Protein AF-0000000084937140 (afdb_homodimer)

Foldseek 3Di:
DPPPPQFFWDKDFDDPVCLVLVQVQQCQFPPPNGDDSVVVVVLCVQPSVQWMFGDDPRHTFKIWGKDADPPQEIETPDITGHPVCPPVCVRVVSVVVNVVVSQSGQKYKYKDQPVPVVVVVSCVVVAKDFDDKDCQPVHHRRIITMIMHGD/DPPPPQDFWDKDFDDPVCLVLVQVQQCQFQPPNGDDSVVVVVLCVQPSVQWMFGDDPRHTFKIWGKDADPPQEIETPDITGHPVCPPVCRRVVSVVVNVVVSQSGQKYKYKDQPVPVVVVVSCVVVAKDFDDKDCQPVHHRRIITMIMHGD

Solvent-accessible surface area (backbone atoms only — not comparable to full-atom values): 16737 Å² total; per-residue (Å²): 128,82,70,80,74,78,70,68,64,44,77,45,66,56,53,81,88,42,48,67,59,52,48,52,50,42,38,74,73,41,49,89,76,36,84,52,70,56,52,56,50,49,43,45,72,32,26,29,93,40,26,38,29,33,29,41,95,89,37,78,43,28,39,34,36,38,44,63,30,53,93,49,25,28,32,48,78,45,72,48,60,37,78,92,54,58,94,70,54,55,66,58,52,50,50,51,55,49,53,70,63,40,61,83,26,70,27,37,31,37,70,43,48,75,83,42,52,69,60,51,50,52,44,41,75,73,57,34,39,80,74,47,72,36,60,47,59,70,36,91,79,35,40,28,33,31,31,40,30,66,115,126,82,69,78,73,78,69,68,66,45,76,43,66,54,54,80,90,41,48,67,60,52,49,51,50,41,39,74,72,42,48,89,75,38,84,53,71,55,51,54,51,49,42,44,72,32,28,27,93,40,26,38,30,34,30,40,98,90,37,79,43,28,39,32,35,38,46,64,30,52,92,50,25,29,32,49,78,46,74,49,61,38,80,91,54,58,95,68,54,55,67,58,52,51,48,52,55,47,53,68,63,40,60,83,26,68,28,36,31,37,71,42,49,74,84,43,53,69,61,50,50,52,44,41,75,72,56,34,38,81,75,46,73,36,61,48,58,71,35,90,79,36,38,28,32,32,31,38,30,64,115

Organism: Ferrimonas balearica (strain DSM 9799 / CCM 4581 / KCTC 23876 / PAT) (NCBI:txid550540)

InterPro domains:
  IPR000182 GNAT domain [PF00583] (21-128)
  IPR000182 GNAT domain [PS51186] (9-151)
  IPR016181 Acyl-CoA N-acyltransferase [SSF55729] (6-137)
  IPR050832 Bacterial Acetyltransferase [PTHR43877] (11-134)

pLDDT: mean 95.21, std 10.56, range [39.28, 98.94]

Structure (mmCIF, N/CA/C/O backbone):
data_AF-0000000084937140-model_v1
#
loop_
_entity.id
_entity.type
_entity.pdbx_description
1 polymer 'GCN5-related N-acetyltransferase'
#
loop_
_atom_site.group_PDB
_atom_site.id
_atom_site.type_symbol
_atom_site.label_atom_id
_atom_site.label_alt_id
_atom_site.label_comp_id
_atom_site.label_asym_id
_atom_site.label_entity_id
_atom_site.label_seq_id
_atom_site.pdbx_PDB_ins_code
_atom_site.Cartn_x
_atom_site.Cartn_y
_atom_site.Cartn_z
_atom_site.occupancy
_atom_site.B_iso_or_equiv
_atom_site.auth_seq_id
_atom_site.auth_comp_id
_atom_site.auth_asym_id
_atom_site.auth_atom_id
_atom_site.pdbx_PDB_model_num
ATOM 1 N N . MET A 1 1 ? 24.547 -34.781 -25.719 1 39.28 1 MET A N 1
ATOM 2 C CA . MET A 1 1 ? 23.516 -33.781 -25.953 1 39.28 1 MET A CA 1
ATOM 3 C C . MET A 1 1 ? 23.062 -33.156 -24.641 1 39.28 1 MET A C 1
ATOM 5 O O . MET A 1 1 ? 22.516 -33.844 -23.766 1 39.28 1 MET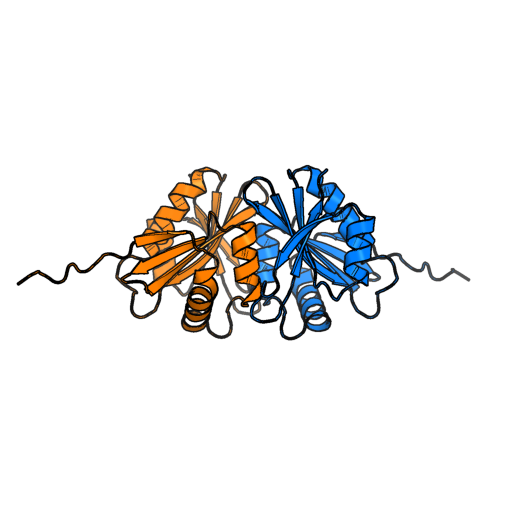 A O 1
ATOM 9 N N . LYS A 1 2 ? 23.719 -32.219 -24.031 1 46 2 LYS A N 1
ATOM 10 C CA . LYS A 1 2 ? 23.266 -31.719 -22.734 1 46 2 LYS A CA 1
ATOM 11 C C . LYS A 1 2 ? 21.781 -31.359 -22.766 1 46 2 LYS A C 1
ATOM 13 O O . LYS A 1 2 ? 21.328 -30.672 -23.672 1 46 2 LYS A O 1
ATOM 18 N N . GLN A 1 3 ? 20.875 -32.156 -22.328 1 45.19 3 GLN A N 1
ATOM 19 C CA . GLN A 1 3 ? 19.469 -31.797 -22.266 1 45.19 3 GLN A CA 1
ATOM 20 C C . GLN A 1 3 ? 19.297 -30.359 -21.797 1 45.19 3 GLN A C 1
ATOM 22 O O . GLN A 1 3 ? 19.969 -29.906 -20.859 1 45.19 3 GLN A O 1
ATOM 27 N N . PRO A 1 4 ? 18.875 -29.391 -22.625 1 48.44 4 PRO A N 1
ATOM 28 C CA . PRO A 1 4 ? 18.688 -28.016 -22.141 1 48.44 4 PRO A CA 1
ATOM 29 C C . PRO A 1 4 ? 18.094 -27.969 -20.734 1 48.44 4 PRO A C 1
ATOM 31 O O . PRO A 1 4 ? 17.125 -28.672 -20.438 1 48.44 4 PRO A O 1
ATOM 34 N N . THR A 1 5 ? 18.703 -27.938 -19.641 1 48 5 THR A N 1
ATOM 35 C CA . THR A 1 5 ? 18.219 -27.828 -18.266 1 48 5 THR A CA 1
ATOM 36 C C . THR A 1 5 ? 17.031 -26.859 -18.188 1 48 5 THR A C 1
ATOM 38 O O . THR A 1 5 ? 17.188 -25.672 -18.5 1 48 5 THR A O 1
ATOM 41 N N . THR A 1 6 ? 15.859 -27.188 -18.672 1 52.25 6 THR A N 1
ATOM 42 C CA . THR A 1 6 ? 14.688 -26.328 -18.531 1 52.25 6 THR A CA 1
ATOM 43 C C . THR A 1 6 ? 14.672 -25.672 -17.156 1 52.25 6 THR A C 1
ATOM 45 O O . THR A 1 6 ? 14.461 -26.344 -16.141 1 52.25 6 THR A O 1
ATOM 48 N N . GLU A 1 7 ? 15.469 -24.75 -16.969 1 65.25 7 GLU A N 1
ATOM 49 C CA . GLU A 1 7 ? 15.688 -24.125 -15.672 1 65.25 7 GLU A CA 1
ATOM 50 C C . GLU A 1 7 ? 14.367 -23.641 -15.078 1 65.25 7 GLU A C 1
ATOM 52 O O . GLU A 1 7 ? 13.555 -23.031 -15.773 1 65.25 7 GLU A O 1
ATOM 57 N N . HIS A 1 8 ? 13.844 -24.312 -14.062 1 78.94 8 HIS A N 1
ATOM 58 C CA . HIS A 1 8 ? 12.648 -23.969 -13.297 1 78.94 8 HIS A CA 1
ATOM 59 C C . HIS A 1 8 ? 12.75 -22.562 -12.719 1 78.94 8 HIS A C 1
ATOM 61 O O . HIS A 1 8 ? 13.852 -22.062 -12.477 1 78.94 8 HIS A O 1
ATOM 67 N N . ALA A 1 9 ? 11.688 -21.906 -12.867 1 86 9 ALA A N 1
ATOM 68 C CA . ALA A 1 9 ? 11.648 -20.578 -12.258 1 86 9 ALA A CA 1
ATOM 69 C C . ALA A 1 9 ? 11.945 -20.656 -10.758 1 86 9 ALA A C 1
ATOM 71 O O . ALA A 1 9 ? 11.477 -21.562 -10.07 1 86 9 ALA A O 1
ATOM 72 N N . GLY A 1 10 ? 12.898 -19.906 -10.258 1 96.31 10 GLY A N 1
ATOM 73 C CA . GLY A 1 10 ? 13.188 -19.766 -8.836 1 96.31 10 GLY A CA 1
ATOM 74 C C . GLY A 1 10 ? 12.469 -18.594 -8.195 1 96.31 10 GLY A C 1
ATOM 75 O O . GLY A 1 10 ? 12.047 -17.656 -8.883 1 96.31 10 GLY A O 1
ATOM 76 N N . LEU A 1 11 ? 12.219 -18.734 -6.938 1 98.31 11 LEU A N 1
ATOM 77 C CA . LEU A 1 11 ? 11.609 -17.641 -6.168 1 98.31 11 LEU A CA 1
ATOM 78 C C . LEU A 1 11 ? 12.672 -16.891 -5.363 1 98.31 11 LEU A C 1
ATOM 80 O O . LEU A 1 11 ? 13.578 -17.516 -4.801 1 98.31 11 LEU A O 1
ATOM 84 N N . ARG A 1 12 ? 12.523 -15.602 -5.352 1 98.31 12 ARG A N 1
ATOM 85 C CA . ARG A 1 12 ? 13.383 -14.781 -4.5 1 98.31 12 ARG A CA 1
ATOM 86 C C . ARG A 1 12 ? 12.703 -13.469 -4.137 1 98.31 12 ARG A C 1
ATOM 88 O O . ARG A 1 12 ? 11.742 -13.055 -4.801 1 98.31 12 ARG A O 1
ATOM 95 N N . ARG A 1 13 ? 13.211 -12.844 -3.131 1 98.56 13 ARG A N 1
ATOM 96 C CA . ARG A 1 13 ? 12.719 -11.516 -2.77 1 98.56 13 ARG A CA 1
ATOM 97 C C . ARG A 1 13 ? 13.172 -10.469 -3.777 1 98.56 13 ARG A C 1
ATOM 99 O O . ARG A 1 13 ? 14.281 -10.562 -4.316 1 98.56 13 ARG A O 1
ATOM 106 N N . ALA A 1 14 ? 12.383 -9.492 -3.971 1 98.75 14 ALA A N 1
ATOM 107 C CA . ALA A 1 14 ? 12.711 -8.383 -4.867 1 98.75 14 ALA A CA 1
ATOM 108 C C . ALA A 1 14 ? 13.773 -7.473 -4.25 1 98.75 14 ALA A C 1
ATOM 110 O O . ALA A 1 14 ? 13.867 -7.363 -3.025 1 98.75 14 ALA A O 1
ATOM 111 N N . THR A 1 15 ? 14.531 -6.914 -5.078 1 98 15 THR A N 1
ATOM 112 C CA . THR A 1 15 ? 15.453 -5.84 -4.719 1 98 15 THR A CA 1
ATOM 113 C C . THR A 1 15 ? 15.156 -4.578 -5.523 1 98 15 THR A C 1
ATOM 115 O O . THR A 1 15 ? 14.328 -4.598 -6.438 1 98 15 THR A O 1
ATOM 118 N N . LYS A 1 16 ? 15.82 -3.572 -5.188 1 97.5 16 LYS A N 1
ATOM 119 C CA . LYS A 1 16 ? 15.625 -2.297 -5.875 1 97.5 16 LYS A CA 1
ATOM 120 C C . LYS A 1 16 ? 15.906 -2.428 -7.367 1 97.5 16 LYS A C 1
ATOM 122 O O . LYS A 1 16 ? 15.25 -1.777 -8.188 1 97.5 16 LYS A O 1
ATOM 127 N N . SER A 1 17 ? 16.844 -3.217 -7.754 1 97.31 17 SER A N 1
ATOM 128 C CA . SER A 1 17 ? 17.234 -3.367 -9.156 1 97.31 17 SER A CA 1
ATOM 129 C C . SER A 1 17 ? 16.125 -4.039 -9.961 1 97.31 17 SER A C 1
ATOM 131 O O . SER A 1 17 ? 16.141 -4.02 -11.195 1 97.31 17 SER A O 1
ATOM 133 N N . ASP A 1 18 ? 15.094 -4.613 -9.312 1 98.25 18 ASP A N 1
ATOM 134 C CA . ASP A 1 18 ? 14.031 -5.34 -10 1 98.25 18 ASP A CA 1
ATOM 135 C C . ASP A 1 18 ? 12.859 -4.414 -10.336 1 98.25 18 ASP A C 1
ATOM 137 O O . ASP A 1 18 ? 11.953 -4.793 -11.078 1 98.25 18 ASP A O 1
ATOM 141 N N . LEU A 1 19 ? 12.914 -3.178 -9.836 1 98.12 19 LEU A N 1
ATOM 142 C CA . LEU A 1 19 ? 11.75 -2.309 -9.891 1 98.12 19 LEU A CA 1
ATOM 143 C C . LEU A 1 19 ? 11.328 -2.057 -11.336 1 98.12 19 LEU A C 1
ATOM 145 O O . LEU A 1 19 ? 10.141 -2.125 -11.664 1 98.12 19 LEU A O 1
ATOM 149 N N . PRO A 1 20 ? 12.25 -1.83 -12.312 1 97.44 20 PRO A N 1
ATOM 150 C CA . PRO A 1 20 ? 11.805 -1.639 -13.695 1 97.44 20 PRO A CA 1
ATOM 151 C C . PRO A 1 20 ? 11.102 -2.867 -14.273 1 97.44 20 PRO A C 1
ATOM 153 O O . PRO A 1 20 ? 10.078 -2.74 -14.945 1 97.44 20 PRO A O 1
ATOM 156 N N . ALA A 1 21 ? 11.609 -4.055 -13.992 1 98.12 21 ALA A N 1
ATOM 157 C CA . ALA A 1 21 ? 11.008 -5.285 -14.492 1 98.12 21 ALA A CA 1
ATOM 158 C C . ALA A 1 21 ? 9.648 -5.535 -13.852 1 98.12 21 ALA A C 1
ATOM 160 O O . ALA A 1 21 ? 8.719 -6.012 -14.508 1 98.12 21 ALA A O 1
ATOM 161 N N . LEU A 1 22 ? 9.555 -5.223 -12.547 1 98.12 22 LEU A N 1
ATOM 162 C CA . LEU A 1 22 ? 8.289 -5.355 -11.828 1 98.12 22 LEU A CA 1
ATOM 163 C C . LEU A 1 22 ? 7.223 -4.445 -12.43 1 98.12 22 LEU A C 1
ATOM 165 O O . LEU A 1 22 ? 6.094 -4.879 -12.672 1 98.12 22 LEU A O 1
ATOM 169 N N . LEU A 1 23 ? 7.645 -3.238 -12.68 1 97.44 23 LEU A N 1
ATOM 170 C CA . LEU A 1 23 ? 6.707 -2.271 -13.242 1 97.44 23 LEU A CA 1
ATOM 171 C C . LEU A 1 23 ? 6.277 -2.691 -14.641 1 97.44 23 LEU A C 1
ATOM 173 O O . LEU A 1 23 ? 5.098 -2.588 -14.992 1 97.44 23 LEU A O 1
ATOM 177 N N . ALA A 1 24 ? 7.211 -3.17 -15.445 1 97.81 24 ALA A N 1
ATOM 178 C CA . ALA A 1 24 ? 6.895 -3.633 -16.797 1 97.81 24 ALA A CA 1
ATOM 179 C C . ALA A 1 24 ? 5.91 -4.801 -16.75 1 97.81 24 ALA A C 1
ATOM 181 O O . ALA A 1 24 ? 4.957 -4.844 -17.531 1 97.81 24 ALA A O 1
ATOM 182 N N . LEU A 1 25 ? 6.117 -5.715 -15.875 1 98.5 25 LEU A N 1
ATOM 183 C CA . LEU A 1 25 ? 5.227 -6.859 -15.719 1 98.5 25 LEU A CA 1
ATOM 184 C C . LEU A 1 25 ? 3.84 -6.41 -15.273 1 98.5 25 LEU A C 1
ATOM 186 O O . LEU A 1 25 ? 2.83 -6.871 -15.812 1 98.5 25 LEU A O 1
ATOM 190 N N . GLU A 1 26 ? 3.822 -5.516 -14.258 1 98.31 26 GLU A N 1
ATOM 191 C CA . GLU A 1 26 ? 2.57 -4.938 -13.781 1 98.31 26 GLU A CA 1
ATOM 192 C C . GLU A 1 26 ? 1.778 -4.316 -14.93 1 98.31 26 GLU A C 1
ATOM 194 O O . GLU A 1 26 ? 0.588 -4.598 -15.094 1 98.31 26 GLU A O 1
ATOM 199 N N . GLN A 1 27 ? 2.416 -3.564 -15.727 1 97.56 27 GLN A N 1
ATOM 200 C CA . GLN A 1 27 ? 1.77 -2.885 -16.844 1 97.56 27 GLN A CA 1
ATOM 201 C C . GLN A 1 27 ? 1.299 -3.885 -17.906 1 97.56 27 GLN A C 1
ATOM 203 O O . GLN A 1 27 ? 0.213 -3.732 -18.469 1 97.56 27 GLN A O 1
ATOM 208 N N . ALA A 1 28 ? 2.105 -4.859 -18.172 1 98 28 ALA A N 1
ATOM 209 C CA . ALA A 1 28 ? 1.749 -5.879 -19.156 1 98 28 ALA A CA 1
ATOM 210 C C . ALA A 1 28 ? 0.522 -6.668 -18.719 1 98 28 ALA A C 1
ATOM 212 O O . ALA A 1 28 ? -0.314 -7.047 -19.531 1 98 28 ALA A O 1
ATOM 213 N N . CYS A 1 29 ? 0.405 -6.898 -17.391 1 97.5 29 CYS A N 1
ATOM 214 C CA . CYS A 1 29 ? -0.649 -7.754 -16.859 1 97.5 29 CYS A CA 1
ATOM 215 C C . CYS A 1 29 ? -1.943 -6.973 -16.672 1 97.5 29 CYS A C 1
ATOM 217 O O . CYS A 1 29 ? -3.033 -7.5 -16.891 1 97.5 29 CYS A O 1
ATOM 219 N N . PHE A 1 30 ? -1.793 -5.637 -16.266 1 96.25 30 PHE A N 1
ATOM 220 C CA . PHE A 1 30 ? -2.988 -4.992 -15.742 1 96.25 30 PHE A CA 1
ATOM 221 C C . PHE A 1 30 ? -3.289 -3.705 -16.5 1 96.25 30 PHE A C 1
ATOM 223 O O . PHE A 1 30 ? -4.355 -3.113 -16.328 1 96.25 30 PHE A O 1
ATOM 230 N N . GLY A 1 31 ? -2.324 -3.234 -17.266 1 94 31 GLY A N 1
ATOM 231 C CA . GLY A 1 31 ? -2.553 -2.047 -18.062 1 94 31 GLY A CA 1
ATOM 232 C C . GLY A 1 31 ? -2.846 -0.811 -17.234 1 94 31 GLY A C 1
ATOM 233 O O . GLY A 1 31 ? -2.051 -0.434 -16.375 1 94 31 GLY A O 1
ATOM 234 N N . HIS A 1 32 ? -4.105 -0.26 -17.375 1 87.31 32 HIS A N 1
ATOM 235 C CA . HIS A 1 32 ? -4.477 0.969 -16.672 1 87.31 32 HIS A CA 1
ATOM 236 C C . HIS A 1 32 ? -4.82 0.694 -15.219 1 87.31 32 HIS A C 1
ATOM 238 O O . HIS A 1 32 ? -4.828 1.612 -14.391 1 87.31 32 HIS A O 1
ATOM 244 N N . HIS A 1 33 ? -5.105 -0.492 -14.875 1 91.75 33 HIS A N 1
ATOM 245 C CA . HIS A 1 33 ? -5.418 -0.898 -13.508 1 91.75 33 HIS A CA 1
ATOM 246 C C . HIS A 1 33 ? -4.168 -1.366 -12.773 1 91.75 33 HIS A C 1
ATOM 248 O O . HIS A 1 33 ? -4.184 -2.412 -12.117 1 91.75 33 HIS A O 1
ATOM 254 N N . SER A 1 34 ? -3.076 -0.577 -12.953 1 96.62 34 SER A N 1
ATOM 255 C CA . SER A 1 34 ? -1.768 -0.949 -12.43 1 96.62 34 SER A CA 1
ATOM 256 C C . SER A 1 34 ? -1.346 -0.021 -11.289 1 96.62 34 SER A C 1
ATOM 258 O O . SER A 1 34 ? -1.759 1.14 -11.25 1 96.62 34 SER A O 1
ATOM 260 N N . TYR A 1 35 ? -0.55 -0.588 -10.352 1 97.81 35 TYR A N 1
ATOM 261 C CA . TYR A 1 35 ? 0.157 0.265 -9.406 1 97.81 35 TYR A CA 1
ATOM 262 C C . TYR A 1 35 ? 1.121 1.2 -10.125 1 97.81 35 TYR A C 1
ATOM 264 O O . TYR A 1 35 ? 1.752 0.812 -11.109 1 97.81 35 TYR A O 1
ATOM 272 N N . PRO A 1 36 ? 1.232 2.449 -9.578 1 96.69 36 PRO A N 1
ATOM 273 C CA . PRO A 1 36 ? 2.264 3.33 -10.133 1 96.69 36 PRO A CA 1
ATOM 274 C C . PRO A 1 36 ? 3.67 2.953 -9.672 1 96.69 36 PRO A C 1
ATOM 276 O O . PRO A 1 36 ? 3.826 2.184 -8.727 1 96.69 36 PRO A O 1
ATOM 279 N N . ASP A 1 37 ? 4.68 3.471 -10.344 1 95.75 37 ASP A N 1
ATOM 280 C CA . ASP A 1 37 ? 6.082 3.164 -10.07 1 95.75 37 ASP A CA 1
ATOM 281 C C . ASP A 1 37 ? 6.453 3.516 -8.633 1 95.75 37 ASP A C 1
ATOM 283 O O . ASP A 1 37 ? 7.109 2.73 -7.945 1 95.75 37 ASP A O 1
ATOM 287 N N . PHE A 1 38 ? 5.965 4.605 -8.117 1 97.06 38 PHE A N 1
ATOM 288 C CA . PHE A 1 38 ? 6.355 5.035 -6.781 1 97.06 38 PHE A CA 1
ATOM 289 C C . PHE A 1 38 ? 5.805 4.082 -5.727 1 97.06 38 PHE A C 1
ATOM 291 O O . PHE A 1 38 ? 6.422 3.887 -4.676 1 97.06 38 PHE A O 1
ATOM 298 N N . PHE A 1 39 ? 4.684 3.492 -6.016 1 98.25 39 PHE A N 1
ATOM 299 C CA . PHE A 1 39 ? 4.137 2.549 -5.047 1 98.25 39 PHE A CA 1
ATOM 300 C C . PHE A 1 39 ? 5.047 1.337 -4.898 1 98.25 39 PHE A C 1
ATOM 302 O O . PHE A 1 39 ? 5.25 0.84 -3.787 1 98.25 39 PHE A O 1
ATOM 309 N N . PHE A 1 40 ? 5.57 0.844 -6.012 1 98.19 40 PHE A N 1
ATOM 310 C CA . PHE A 1 40 ? 6.434 -0.326 -5.906 1 98.19 40 PHE A CA 1
ATOM 311 C C . PHE A 1 40 ? 7.688 -0.006 -5.098 1 98.19 40 PHE A C 1
ATOM 313 O O . PHE A 1 40 ? 8.203 -0.864 -4.379 1 98.19 40 PHE A O 1
ATOM 320 N N . ARG A 1 41 ? 8.18 1.189 -5.277 1 98.56 41 ARG A N 1
ATOM 321 C CA . ARG A 1 41 ? 9.312 1.582 -4.438 1 98.56 41 ARG A CA 1
ATOM 322 C C . ARG A 1 41 ? 8.914 1.617 -2.965 1 98.56 41 ARG A C 1
ATOM 324 O O . ARG A 1 41 ? 9.656 1.137 -2.105 1 98.56 41 ARG A O 1
ATOM 331 N N . GLN A 1 42 ? 7.738 2.15 -2.629 1 98.62 42 GLN A N 1
ATOM 332 C CA . GLN A 1 42 ? 7.23 2.158 -1.262 1 98.62 42 GLN A CA 1
ATOM 333 C C . GLN A 1 42 ? 7.02 0.739 -0.745 1 98.62 42 GLN A C 1
ATOM 335 O O . GLN A 1 42 ? 7.379 0.427 0.392 1 98.62 42 GLN A O 1
ATOM 340 N N . ALA A 1 43 ? 6.445 -0.079 -1.641 1 98.81 43 ALA A N 1
ATOM 341 C CA . ALA A 1 43 ? 6.203 -1.47 -1.265 1 98.81 43 ALA A CA 1
ATOM 342 C C . ALA A 1 43 ? 7.508 -2.176 -0.91 1 98.81 43 ALA A C 1
ATOM 344 O O . ALA A 1 43 ? 7.562 -2.955 0.045 1 98.81 43 ALA A O 1
ATOM 345 N N . LEU A 1 44 ? 8.523 -1.885 -1.683 1 98.62 44 LEU A N 1
ATOM 346 C CA . LEU A 1 44 ? 9.828 -2.475 -1.407 1 98.62 44 LEU A CA 1
ATOM 347 C C . LEU A 1 44 ? 10.352 -2.023 -0.048 1 98.62 44 LEU A C 1
ATOM 349 O O . LEU A 1 44 ? 10.867 -2.834 0.724 1 98.62 44 LEU A O 1
ATOM 353 N N . ASP A 1 45 ? 10.195 -0.782 0.265 1 98.38 45 ASP A N 1
ATOM 354 C CA . ASP A 1 45 ? 10.672 -0.244 1.536 1 98.38 45 ASP A CA 1
ATOM 355 C C . ASP A 1 45 ? 9.867 -0.814 2.707 1 98.38 45 ASP A C 1
ATOM 357 O O . ASP A 1 45 ? 10.438 -1.149 3.748 1 98.38 45 ASP A O 1
ATOM 361 N N . CYS A 1 46 ? 8.609 -0.969 2.576 1 98.44 46 CYS A N 1
ATOM 362 C CA . CYS A 1 46 ? 7.707 -1.363 3.652 1 98.44 46 CYS A CA 1
ATOM 363 C C . CYS A 1 46 ? 7.676 -2.879 3.807 1 98.44 46 CYS A C 1
ATOM 365 O O . CYS A 1 46 ? 7.621 -3.393 4.926 1 98.44 46 CYS A O 1
ATOM 367 N N . TRP A 1 47 ? 7.711 -3.57 2.605 1 98.5 47 TRP A N 1
ATOM 368 C CA . TRP A 1 47 ? 7.34 -4.98 2.617 1 98.5 47 TRP A CA 1
ATOM 369 C C . TRP A 1 47 ? 8.266 -5.797 1.725 1 98.5 47 TRP A C 1
ATOM 371 O O . TRP A 1 47 ? 7.836 -6.766 1.092 1 98.5 47 TRP A O 1
ATOM 381 N N . GLY A 1 48 ? 9.477 -5.367 1.581 1 98.38 48 GLY A N 1
ATOM 382 C CA . GLY A 1 48 ? 10.422 -6.078 0.741 1 98.38 48 GLY A CA 1
ATOM 383 C C . GLY A 1 48 ? 10.594 -7.531 1.133 1 98.38 48 GLY A C 1
ATOM 384 O O . GLY A 1 48 ? 10.883 -8.383 0.285 1 98.38 48 GLY A O 1
ATOM 385 N N . ASP A 1 49 ? 10.375 -7.844 2.377 1 97.88 49 ASP A N 1
ATOM 386 C CA . ASP A 1 49 ? 10.523 -9.203 2.877 1 97.88 49 ASP A CA 1
ATOM 387 C C . ASP A 1 49 ? 9.328 -10.07 2.482 1 97.88 49 ASP A C 1
ATOM 389 O O . ASP A 1 49 ? 9.344 -11.289 2.676 1 97.88 49 ASP A O 1
ATOM 393 N N . GLN A 1 50 ? 8.336 -9.438 1.916 1 98.31 50 GLN A N 1
ATOM 394 C CA . GLN A 1 50 ? 7.125 -10.148 1.503 1 98.31 50 GLN A CA 1
ATOM 395 C C . GLN A 1 50 ? 6.781 -9.844 0.047 1 98.31 50 GLN A C 1
ATOM 397 O O . GLN A 1 50 ? 5.629 -9.984 -0.366 1 98.31 50 GLN A O 1
ATOM 402 N N . LEU A 1 51 ? 7.695 -9.289 -0.718 1 98.88 51 LEU A N 1
ATOM 403 C CA . LEU A 1 51 ? 7.621 -9.078 -2.16 1 98.88 51 LEU A CA 1
ATOM 404 C C . LEU A 1 51 ? 8.477 -10.102 -2.902 1 98.88 51 LEU A C 1
ATOM 406 O O . LEU A 1 51 ? 9.695 -9.961 -2.971 1 98.88 51 LEU A O 1
ATOM 410 N N . TRP A 1 52 ? 7.742 -11.094 -3.465 1 98.81 52 TRP A N 1
ATOM 411 C CA . TRP A 1 52 ? 8.422 -12.242 -4.055 1 98.81 52 TRP A CA 1
ATOM 412 C C . TRP A 1 52 ? 8.344 -12.203 -5.578 1 98.81 52 TRP A C 1
ATOM 414 O O . TRP A 1 52 ? 7.305 -11.859 -6.145 1 98.81 52 TRP A O 1
ATOM 424 N N . LEU A 1 53 ? 9.422 -12.617 -6.219 1 98.81 53 LEU A N 1
ATOM 425 C CA . LEU A 1 53 ? 9.508 -12.734 -7.668 1 98.81 53 LEU A CA 1
ATOM 426 C C . LEU A 1 53 ? 9.664 -14.188 -8.094 1 98.81 53 LEU A C 1
ATOM 428 O O . LEU A 1 53 ? 10.367 -14.961 -7.438 1 98.81 53 LEU A O 1
ATOM 432 N N . ALA A 1 54 ? 8.984 -14.57 -9.094 1 98.69 54 ALA A N 1
ATOM 433 C CA . ALA A 1 54 ? 9.328 -15.758 -9.875 1 98.69 54 ALA A CA 1
ATOM 434 C C . ALA A 1 54 ? 10.211 -15.406 -11.062 1 98.69 54 ALA A C 1
ATOM 436 O O . ALA A 1 54 ? 9.828 -14.594 -11.914 1 98.69 54 ALA A O 1
ATOM 437 N N . GLU A 1 55 ? 11.359 -15.953 -11.086 1 97.88 55 GLU A N 1
ATOM 438 C CA . GLU A 1 55 ? 12.344 -15.586 -12.094 1 97.88 55 GLU A CA 1
ATOM 439 C C . GLU A 1 55 ? 12.883 -16.812 -12.812 1 97.88 55 GLU A C 1
ATOM 441 O O . GLU A 1 55 ? 13.086 -17.859 -12.195 1 97.88 55 GLU A O 1
ATOM 446 N N . GLN A 1 56 ? 13.047 -16.703 -14.109 1 96.12 56 GLN A N 1
ATOM 447 C CA . GLN A 1 56 ? 13.703 -17.719 -14.938 1 96.12 56 GLN A CA 1
ATOM 448 C C . GLN A 1 56 ? 14.688 -17.078 -15.914 1 96.12 56 GLN A C 1
ATOM 450 O O . GLN A 1 56 ? 14.32 -16.156 -16.656 1 96.12 56 GLN A O 1
ATOM 455 N N . ASN A 1 57 ? 15.938 -17.547 -15.93 1 93.31 57 ASN A N 1
ATOM 456 C CA . ASN A 1 57 ? 16.969 -17.062 -16.844 1 93.31 57 ASN A CA 1
ATOM 457 C C . ASN A 1 57 ? 17.125 -15.555 -16.766 1 93.31 57 ASN A C 1
ATOM 459 O O . ASN A 1 57 ? 17.188 -14.883 -17.797 1 93.31 57 ASN A O 1
ATOM 463 N N . GLY A 1 58 ? 16.953 -15.031 -15.602 1 93.06 58 GLY A N 1
ATOM 464 C CA . GLY A 1 58 ? 17.172 -13.609 -15.383 1 93.06 58 GLY A CA 1
ATOM 465 C C . GLY A 1 58 ? 15.953 -12.766 -15.695 1 93.06 58 GLY A C 1
ATOM 466 O O . GLY A 1 58 ? 15.984 -11.539 -15.555 1 93.06 58 GLY A O 1
ATOM 467 N N . GLU A 1 59 ? 14.922 -13.43 -16.062 1 96.31 59 GLU A N 1
ATOM 468 C CA . GLU A 1 59 ? 13.688 -12.719 -16.391 1 96.31 59 GLU A CA 1
ATOM 469 C C . GLU A 1 59 ? 12.641 -12.867 -15.297 1 96.31 59 GLU A C 1
ATOM 471 O O . GLU A 1 59 ? 12.391 -13.977 -14.812 1 96.31 59 GLU A O 1
ATOM 476 N N . VAL A 1 60 ? 12.102 -11.734 -14.867 1 98.06 60 VAL A N 1
ATOM 477 C CA . VAL A 1 60 ? 11.008 -11.766 -13.906 1 98.06 60 VAL A CA 1
ATOM 478 C C . VAL A 1 60 ? 9.719 -12.18 -14.609 1 98.06 60 VAL A C 1
ATOM 480 O O . VAL A 1 60 ? 9.242 -11.477 -15.508 1 98.06 60 VAL A O 1
ATOM 483 N N . LEU A 1 61 ? 9.117 -13.289 -14.156 1 98.44 61 LEU A N 1
ATOM 484 C CA . LEU A 1 61 ? 7.957 -13.859 -14.836 1 98.44 61 LEU A CA 1
ATOM 485 C C . LEU A 1 61 ? 6.699 -13.703 -13.984 1 98.44 61 LEU A C 1
ATOM 487 O O . LEU A 1 61 ? 5.586 -13.883 -14.484 1 98.44 61 LEU A O 1
ATOM 491 N N . GLY A 1 62 ? 6.859 -13.383 -12.727 1 98.81 62 GLY A N 1
ATOM 492 C CA . GLY A 1 62 ? 5.746 -13.203 -11.805 1 98.81 62 GLY A CA 1
ATOM 493 C C . GLY A 1 62 ? 6.152 -12.547 -10.5 1 98.81 62 GLY A C 1
ATOM 494 O O . GLY A 1 62 ? 7.34 -12.469 -10.18 1 98.81 62 GLY A O 1
ATOM 495 N N . TYR A 1 63 ? 5.145 -12.016 -9.812 1 98.94 63 TYR A N 1
ATOM 496 C CA . TYR A 1 63 ? 5.422 -11.477 -8.484 1 98.94 63 TYR A CA 1
ATOM 497 C C . TYR A 1 63 ? 4.203 -11.609 -7.578 1 98.94 63 TYR A C 1
ATOM 499 O O . TYR A 1 63 ? 3.09 -11.852 -8.055 1 98.94 63 TYR A O 1
ATOM 507 N N . LEU A 1 64 ? 4.418 -11.609 -6.355 1 98.94 64 LEU A N 1
ATOM 508 C CA . LEU A 1 64 ? 3.4 -11.555 -5.312 1 98.94 64 LEU A CA 1
ATOM 509 C C . LEU A 1 64 ? 3.781 -10.539 -4.238 1 98.94 64 LEU A C 1
ATOM 511 O O . LEU A 1 64 ? 4.918 -10.539 -3.758 1 98.94 64 LEU A O 1
ATOM 515 N N . LEU A 1 65 ? 2.855 -9.672 -3.969 1 98.94 65 LEU A N 1
ATOM 516 C CA . LEU A 1 65 ? 3.037 -8.672 -2.92 1 98.94 65 LEU A CA 1
ATOM 517 C C . LEU A 1 65 ? 2.078 -8.922 -1.762 1 98.94 65 LEU A C 1
ATOM 519 O O . LEU A 1 65 ? 0.859 -8.945 -1.953 1 98.94 65 LEU A O 1
ATOM 523 N N . MET A 1 66 ? 2.617 -9.156 -0.626 1 98.88 66 MET A N 1
ATOM 524 C CA . MET A 1 66 ? 1.878 -9.305 0.624 1 98.88 66 MET A CA 1
ATOM 525 C C . MET A 1 66 ? 2.221 -8.18 1.598 1 98.88 66 MET A C 1
ATOM 527 O O . MET A 1 66 ? 3.326 -7.641 1.562 1 98.88 66 MET A O 1
ATOM 531 N N . ALA A 1 67 ? 1.266 -7.77 2.438 1 98.62 67 ALA A N 1
ATOM 532 C CA . ALA A 1 67 ? 1.478 -6.734 3.443 1 98.62 67 ALA A CA 1
ATOM 533 C C . ALA A 1 67 ? 0.718 -7.051 4.727 1 98.62 67 ALA A C 1
ATOM 535 O O . ALA A 1 67 ? -0.343 -7.68 4.688 1 98.62 67 ALA A O 1
ATOM 536 N N . PRO A 1 68 ? 1.272 -6.594 5.914 1 98.31 68 PRO A N 1
ATOM 537 C CA . PRO A 1 68 ? 0.493 -6.699 7.148 1 98.31 68 PRO A CA 1
ATOM 538 C C . PRO A 1 68 ? -0.702 -5.746 7.176 1 98.31 68 PRO A C 1
ATOM 540 O O . PRO A 1 68 ? -0.597 -4.605 6.719 1 98.31 68 PRO A O 1
ATOM 543 N N . GLY A 1 69 ? -1.85 -6.254 7.617 1 97.62 69 GLY A N 1
ATOM 544 C CA . GLY A 1 69 ? -3.055 -5.461 7.801 1 97.62 69 GLY A CA 1
ATOM 545 C C . GLY A 1 69 ? -3.4 -5.23 9.258 1 97.62 69 GLY A C 1
ATOM 546 O O . GLY A 1 69 ? -2.562 -5.43 10.141 1 97.62 69 GLY A O 1
ATOM 547 N N . GLN A 1 70 ? -4.516 -4.711 9.43 1 95.75 70 GLN A N 1
ATOM 548 C CA . GLN A 1 70 ? -5.02 -4.52 10.781 1 95.75 70 GLN A CA 1
ATOM 549 C C . GLN A 1 70 ? -5.488 -5.84 11.391 1 95.75 70 GLN A C 1
ATOM 551 O O . GLN A 1 70 ? -5.598 -6.848 10.688 1 95.75 70 GLN A O 1
ATOM 556 N N . GLN A 1 71 ? -5.605 -5.93 12.719 1 94.12 71 GLN A N 1
ATOM 557 C CA . GLN A 1 71 ? -6.145 -7.062 13.469 1 94.12 71 GLN A CA 1
ATOM 558 C C . GLN A 1 71 ? -5.348 -8.336 13.188 1 94.12 71 GLN A C 1
ATOM 560 O O . GLN A 1 71 ? -5.93 -9.406 13 1 94.12 71 GLN A O 1
ATOM 565 N N . GLN A 1 72 ? -4.094 -8.281 12.984 1 95.44 72 GLN A N 1
ATOM 566 C CA . GLN A 1 72 ? -3.164 -9.391 12.781 1 95.44 72 GLN A CA 1
ATOM 567 C C . GLN A 1 72 ? -3.439 -10.102 11.461 1 95.44 72 GLN A C 1
ATOM 569 O O . GLN A 1 72 ? -3.133 -11.289 11.312 1 95.44 72 GLN A O 1
ATOM 574 N N . GLU A 1 73 ? -4.09 -9.398 10.602 1 98.12 73 GLU A N 1
ATOM 575 C CA . GLU A 1 73 ? -4.332 -9.961 9.273 1 98.12 73 GLU A CA 1
ATOM 576 C C . GLU A 1 73 ? -3.162 -9.695 8.336 1 98.12 73 GLU A C 1
ATOM 578 O O . GLU A 1 73 ? -2.398 -8.75 8.547 1 98.12 73 GLU A O 1
ATOM 583 N N . GLY A 1 74 ? -2.934 -10.586 7.434 1 98.56 74 GLY A N 1
ATOM 584 C CA . GLY A 1 74 ? -2.158 -10.305 6.234 1 98.56 74 GLY A CA 1
ATOM 585 C C . GLY A 1 74 ? -3.016 -10.18 4.988 1 98.56 74 GLY A C 1
ATOM 586 O O . GLY A 1 74 ? -4.145 -10.672 4.949 1 98.56 74 GLY A O 1
ATOM 587 N N . TRP A 1 75 ? -2.516 -9.5 4.004 1 98.94 75 TRP A N 1
ATOM 588 C CA . TRP A 1 75 ? -3.217 -9.336 2.732 1 98.94 75 TRP A CA 1
ATOM 589 C C . TRP A 1 75 ? -2.277 -9.578 1.557 1 98.94 75 TRP A C 1
ATOM 591 O O . TRP A 1 75 ? -1.155 -9.062 1.537 1 98.94 75 TRP A O 1
ATOM 601 N N . ILE A 1 76 ? -2.666 -10.414 0.685 1 98.94 76 ILE A N 1
ATOM 602 C CA . ILE A 1 76 ? -2.047 -10.406 -0.636 1 98.94 76 ILE A CA 1
ATOM 603 C C . ILE A 1 76 ? -2.639 -9.273 -1.475 1 98.94 76 ILE A C 1
ATOM 605 O O . ILE A 1 76 ? -3.811 -9.32 -1.855 1 98.94 76 ILE A O 1
ATOM 609 N N . LEU A 1 77 ? -1.813 -8.328 -1.769 1 98.81 77 LEU A N 1
ATOM 610 C CA . LEU A 1 77 ? -2.275 -7.148 -2.486 1 98.81 77 LEU A CA 1
ATOM 611 C C . LEU A 1 77 ? -2.254 -7.383 -3.992 1 98.81 77 LEU A C 1
ATOM 613 O O . LEU A 1 77 ? -3.041 -6.785 -4.73 1 98.81 77 LEU A O 1
ATOM 617 N N . ALA A 1 78 ? -1.303 -8.219 -4.43 1 98.56 78 ALA A N 1
ATOM 618 C CA . ALA A 1 78 ? -1.164 -8.43 -5.871 1 98.56 78 ALA A CA 1
ATOM 619 C C . ALA A 1 78 ? -0.486 -9.766 -6.164 1 98.56 78 ALA A C 1
ATOM 621 O O . ALA A 1 78 ? 0.386 -10.203 -5.41 1 98.56 78 ALA A O 1
ATOM 622 N N . LEU A 1 79 ? -0.895 -10.359 -7.156 1 98.75 79 LEU A N 1
ATOM 623 C CA . LEU A 1 79 ? -0.289 -11.516 -7.801 1 98.75 79 LEU A CA 1
ATOM 624 C C . LEU A 1 79 ? -0.349 -11.391 -9.32 1 98.75 79 LEU A C 1
ATOM 626 O O . LEU A 1 79 ? -1.42 -11.156 -9.883 1 98.75 79 LEU A O 1
ATOM 630 N N . ALA A 1 80 ? 0.807 -11.477 -9.93 1 98.56 80 ALA A N 1
ATOM 631 C CA . ALA A 1 80 ? 0.865 -11.398 -11.391 1 98.56 80 ALA A CA 1
ATOM 632 C C . ALA A 1 80 ? 1.835 -12.43 -11.953 1 98.56 80 ALA A C 1
ATOM 634 O O . ALA A 1 80 ? 2.898 -12.672 -11.383 1 98.56 80 ALA A O 1
ATOM 635 N N . VAL A 1 81 ? 1.434 -13.016 -12.984 1 98.5 81 VAL A N 1
ATOM 636 C CA . VAL A 1 81 ? 2.266 -13.914 -13.773 1 98.5 81 VAL A CA 1
ATOM 637 C C . VAL A 1 81 ? 2.184 -13.523 -15.25 1 98.5 81 VAL A C 1
ATOM 639 O O . VAL A 1 81 ? 1.093 -13.305 -15.781 1 98.5 81 VAL A O 1
ATOM 642 N N . ALA A 1 82 ? 3.361 -13.391 -15.852 1 98.38 82 ALA A N 1
ATOM 643 C CA . ALA A 1 82 ? 3.398 -13.078 -17.281 1 98.38 82 ALA A CA 1
ATOM 644 C C . ALA A 1 82 ? 2.523 -14.039 -18.078 1 98.38 82 ALA A C 1
ATOM 646 O O . ALA A 1 82 ? 2.512 -15.242 -17.812 1 98.38 82 ALA A O 1
ATOM 647 N N . GLU A 1 83 ? 1.848 -13.445 -19.078 1 97.19 83 GLU A N 1
ATOM 648 C CA . GLU A 1 83 ? 0.938 -14.25 -19.891 1 97.19 83 GLU A CA 1
ATOM 649 C C . GLU A 1 83 ? 1.661 -15.438 -20.516 1 97.19 83 GLU A C 1
ATOM 651 O O . GLU A 1 83 ? 1.156 -16.562 -20.484 1 97.19 83 GLU A O 1
ATOM 656 N N . ALA A 1 84 ? 2.838 -15.242 -20.984 1 95.69 84 ALA A N 1
ATOM 657 C CA . ALA A 1 84 ? 3.605 -16.266 -21.688 1 95.69 84 ALA A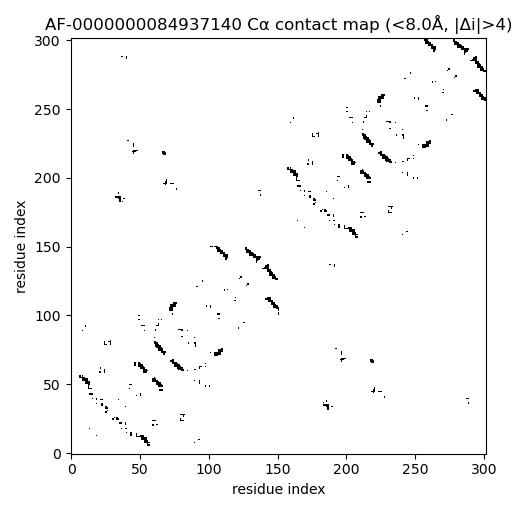 CA 1
ATOM 658 C C . ALA A 1 84 ? 4.098 -17.344 -20.734 1 95.69 84 ALA A C 1
ATOM 660 O O . ALA A 1 84 ? 4.547 -18.406 -21.156 1 95.69 84 ALA A O 1
ATOM 661 N N . ALA A 1 85 ? 3.973 -17.109 -19.422 1 96.38 85 ALA A N 1
ATOM 662 C CA . ALA A 1 85 ? 4.516 -18.047 -18.438 1 96.38 85 ALA A CA 1
ATOM 663 C C . ALA A 1 85 ? 3.395 -18.719 -17.656 1 96.38 85 ALA A C 1
ATOM 665 O O . ALA A 1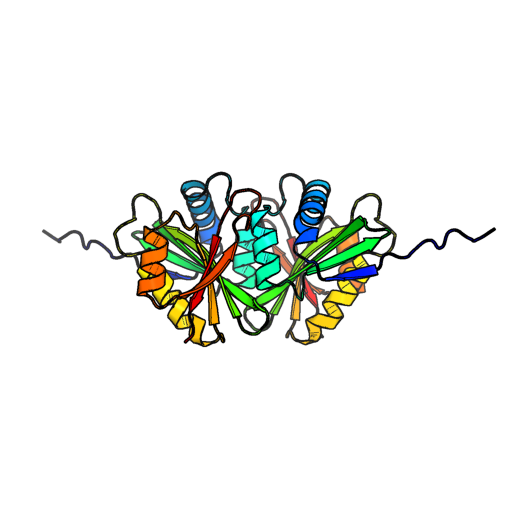 85 ? 3.652 -19.406 -16.672 1 96.38 85 ALA A O 1
ATOM 666 N N . ARG A 1 86 ? 2.17 -18.5 -18.062 1 95.06 86 ARG A N 1
ATOM 667 C CA . ARG A 1 86 ? 1.039 -19.094 -17.359 1 95.06 86 ARG A CA 1
ATOM 668 C C . ARG A 1 86 ? 0.921 -20.578 -17.672 1 95.06 86 ARG A C 1
ATOM 670 O O . ARG A 1 86 ? 1.506 -21.062 -18.641 1 95.06 86 ARG A O 1
ATOM 677 N N . GLY A 1 87 ? 0.308 -21.281 -16.75 1 93.56 87 GLY A N 1
ATOM 678 C CA . GLY A 1 87 ? 0.135 -22.719 -16.922 1 93.56 87 GLY A CA 1
ATOM 679 C C . GLY A 1 87 ? 1.349 -23.516 -16.5 1 93.56 87 GLY A C 1
ATOM 680 O O . GLY A 1 87 ? 1.419 -24.734 -16.75 1 93.56 87 GLY A O 1
ATOM 681 N N . ARG A 1 88 ? 2.307 -22.859 -15.852 1 94.06 88 ARG A N 1
ATOM 682 C CA . ARG A 1 88 ? 3.549 -23.516 -15.461 1 94.06 88 ARG A CA 1
ATOM 683 C C . ARG A 1 88 ? 3.631 -23.688 -13.945 1 94.06 88 ARG A C 1
ATOM 685 O O . ARG A 1 88 ? 4.668 -24.078 -13.414 1 94.06 88 ARG A O 1
ATOM 692 N N . GLY A 1 89 ? 2.656 -23.281 -13.258 1 96.88 89 GLY A N 1
ATOM 693 C CA . GLY A 1 89 ? 2.617 -23.453 -11.812 1 96.88 89 GLY A CA 1
ATOM 694 C C . GLY A 1 89 ? 3.264 -22.312 -11.062 1 96.88 89 GLY A C 1
ATOM 695 O O . GLY A 1 89 ? 3.479 -22.406 -9.852 1 96.88 89 GLY A O 1
ATOM 696 N N . LEU A 1 90 ? 3.549 -21.234 -11.703 1 97.94 90 LEU A N 1
ATOM 697 C CA . LEU A 1 90 ? 4.277 -20.125 -11.078 1 97.94 90 LEU A CA 1
ATOM 698 C C . LEU A 1 90 ? 3.414 -19.438 -10.023 1 97.94 90 LEU A C 1
ATOM 700 O O . LEU A 1 90 ? 3.9 -19.094 -8.945 1 97.94 90 LEU A O 1
ATOM 704 N N . ALA A 1 91 ? 2.154 -19.281 -10.328 1 98.62 91 ALA A N 1
ATOM 705 C CA . ALA A 1 91 ? 1.262 -18.641 -9.359 1 98.62 91 ALA A CA 1
ATOM 706 C C . ALA A 1 91 ? 1.15 -19.484 -8.094 1 98.62 91 ALA A C 1
ATOM 708 O O . ALA A 1 91 ? 1.232 -18.953 -6.98 1 98.62 91 ALA A O 1
ATOM 709 N N . ARG A 1 92 ? 1.02 -20.734 -8.281 1 98.56 92 ARG A N 1
ATOM 710 C CA . ARG A 1 92 ? 0.947 -21.641 -7.141 1 98.56 92 ARG A CA 1
ATOM 711 C C . ARG A 1 92 ? 2.227 -21.578 -6.309 1 98.56 92 ARG A C 1
ATOM 713 O O . ARG A 1 92 ? 2.172 -21.562 -5.078 1 98.56 92 ARG A O 1
ATOM 720 N N . SER A 1 93 ? 3.361 -21.562 -6.996 1 98.44 93 SER A N 1
ATOM 721 C CA . SER A 1 93 ? 4.641 -21.484 -6.297 1 98.44 93 SER A CA 1
ATOM 722 C C . SER A 1 93 ? 4.75 -20.203 -5.477 1 98.44 93 SER A C 1
ATOM 724 O O . SER A 1 93 ? 5.184 -20.234 -4.324 1 98.44 93 SER A O 1
ATOM 726 N N . LEU A 1 94 ? 4.34 -19.109 -6.059 1 98.75 94 LEU A N 1
ATOM 727 C CA . LEU A 1 94 ? 4.352 -17.828 -5.363 1 98.75 94 LEU A CA 1
ATOM 728 C C . LEU A 1 94 ? 3.412 -17.844 -4.16 1 98.75 94 LEU A C 1
ATOM 730 O O . LEU A 1 94 ? 3.775 -17.391 -3.074 1 98.75 94 LEU A O 1
ATOM 734 N N . LEU A 1 95 ? 2.264 -18.422 -4.324 1 98.88 95 LEU A N 1
ATOM 735 C CA . LEU A 1 95 ? 1.276 -18.484 -3.252 1 98.88 95 LEU A CA 1
ATOM 736 C C . LEU A 1 95 ? 1.755 -19.391 -2.125 1 98.88 95 LEU A C 1
ATOM 738 O O . LEU A 1 95 ? 1.572 -19.078 -0.947 1 98.88 95 LEU A O 1
ATOM 742 N N . ASN A 1 96 ? 2.371 -20.5 -2.494 1 98.69 96 ASN A N 1
ATOM 743 C CA . ASN A 1 96 ? 2.912 -21.391 -1.466 1 98.69 96 ASN A CA 1
ATOM 744 C C . ASN A 1 96 ? 3.992 -20.688 -0.641 1 98.69 96 ASN A C 1
ATOM 746 O O . ASN A 1 96 ? 4.059 -20.875 0.576 1 98.69 96 ASN A O 1
ATOM 750 N N . GLN A 1 97 ? 4.828 -19.969 -1.329 1 98.38 97 GLN A N 1
ATOM 751 C CA . GLN A 1 97 ? 5.824 -19.188 -0.61 1 98.38 97 GLN A CA 1
ATOM 752 C C . GLN A 1 97 ? 5.156 -18.188 0.33 1 98.38 97 GLN A C 1
ATOM 754 O O . GLN A 1 97 ? 5.566 -18.047 1.482 1 98.38 97 GLN A O 1
ATOM 759 N N . ALA A 1 98 ? 4.094 -17.484 -0.118 1 98.31 98 ALA A N 1
ATOM 760 C CA . ALA A 1 98 ? 3.35 -16.531 0.705 1 98.31 98 ALA A CA 1
ATOM 761 C C . ALA A 1 98 ? 2.734 -17.219 1.919 1 98.31 98 ALA A C 1
ATOM 763 O O . ALA A 1 98 ? 2.789 -16.688 3.033 1 98.31 98 ALA A O 1
ATOM 764 N N . LEU A 1 99 ? 2.184 -18.359 1.711 1 98.62 99 LEU A N 1
ATOM 765 C CA . LEU A 1 99 ? 1.513 -19.094 2.785 1 98.62 99 LEU A CA 1
ATOM 766 C C . LEU A 1 99 ? 2.51 -19.531 3.854 1 98.62 99 LEU A C 1
ATOM 768 O O . LEU A 1 99 ? 2.191 -19.531 5.043 1 98.62 99 LEU A O 1
ATOM 772 N N . SER A 1 100 ? 3.693 -19.875 3.393 1 97.94 100 SER A N 1
ATOM 773 C CA . SER A 1 100 ? 4.723 -20.25 4.359 1 97.94 100 SER A CA 1
ATOM 774 C C . SER A 1 100 ? 5.055 -19.078 5.289 1 97.94 100 SER A C 1
ATOM 776 O O . SER A 1 100 ? 5.344 -19.297 6.469 1 97.94 100 SER A O 1
ATOM 778 N N . GLU A 1 101 ? 4.98 -17.875 4.762 1 96.44 101 GLU A N 1
ATOM 779 C CA . GLU A 1 101 ? 5.277 -16.672 5.531 1 96.44 101 GLU A CA 1
ATOM 780 C C . GLU A 1 101 ? 4.043 -16.172 6.285 1 96.44 101 GLU A C 1
ATOM 782 O O . GLU A 1 101 ? 4.156 -15.391 7.23 1 96.44 101 GLU A O 1
ATOM 787 N N . ALA A 1 102 ? 2.898 -16.609 5.918 1 97.75 102 ALA A N 1
ATOM 788 C CA . ALA A 1 102 ? 1.632 -16.078 6.41 1 97.75 102 ALA A CA 1
ATOM 789 C C . ALA A 1 102 ? 1.251 -16.719 7.742 1 97.75 102 ALA A C 1
ATOM 791 O O . ALA A 1 102 ? 0.267 -16.312 8.375 1 97.75 102 ALA A O 1
ATOM 792 N N . LYS A 1 103 ? 2.043 -17.641 8.211 1 97 103 LYS A N 1
ATOM 793 C CA . LYS A 1 103 ? 1.765 -18.297 9.484 1 97 103 LYS A CA 1
ATOM 794 C C . LYS A 1 103 ? 1.88 -17.312 10.641 1 97 103 LYS A C 1
ATOM 796 O O . LYS A 1 103 ? 1.379 -17.578 11.742 1 97 103 LYS A O 1
ATOM 801 N N . ARG A 1 104 ? 2.467 -16.188 10.406 1 95.62 104 ARG A N 1
ATOM 802 C CA . ARG A 1 104 ? 2.627 -15.156 11.422 1 95.62 104 ARG A CA 1
ATOM 803 C C . ARG A 1 104 ? 1.346 -14.352 11.586 1 95.62 104 ARG A C 1
ATOM 805 O O . ARG A 1 104 ? 1.215 -13.57 12.531 1 95.62 104 ARG A O 1
ATOM 812 N N . TYR A 1 105 ? 0.379 -14.516 10.711 1 97.75 105 TYR A N 1
ATOM 813 C CA . TYR A 1 105 ? -0.892 -13.805 10.758 1 97.75 105 TYR A CA 1
ATOM 814 C C . TYR A 1 105 ? -2 -14.695 11.305 1 97.75 105 TYR A C 1
ATOM 816 O O . TYR A 1 105 ? -1.906 -15.922 11.234 1 97.75 105 TYR A O 1
ATOM 824 N N . ALA A 1 106 ? -3.02 -14.031 11.805 1 98.38 106 ALA A N 1
ATOM 825 C CA . ALA A 1 106 ? -4.223 -14.766 12.188 1 98.38 106 ALA A CA 1
ATOM 826 C C . ALA A 1 106 ? -4.938 -15.32 10.953 1 98.38 106 ALA A C 1
ATOM 828 O O . ALA A 1 106 ? -5.52 -16.406 11.008 1 98.38 106 ALA A O 1
ATOM 829 N N . CYS A 1 107 ? -4.898 -14.555 9.891 1 98.5 107 CYS A N 1
ATOM 830 C CA . CYS A 1 107 ? -5.406 -14.992 8.594 1 98.5 107 CYS A CA 1
ATOM 831 C C . CYS A 1 107 ? -4.773 -14.195 7.461 1 98.5 107 CYS A C 1
ATOM 833 O O . CYS A 1 107 ? -4.23 -13.117 7.688 1 98.5 107 CYS A O 1
ATOM 835 N N . LEU A 1 108 ? -4.762 -14.781 6.305 1 98.88 108 LEU A N 1
ATOM 836 C CA . LEU A 1 108 ? -4.316 -14.133 5.074 1 98.88 108 LEU A CA 1
ATOM 837 C C . LEU A 1 108 ? -5.48 -13.922 4.113 1 98.88 108 LEU A C 1
ATOM 839 O O . LEU A 1 108 ? -6.215 -14.867 3.809 1 98.88 108 LEU A O 1
ATOM 843 N N . LYS A 1 109 ? -5.641 -12.672 3.668 1 98.94 109 LYS A N 1
ATOM 844 C CA . LYS A 1 109 ? -6.797 -12.367 2.83 1 98.94 109 LYS A CA 1
ATOM 845 C C . LYS A 1 109 ? -6.359 -11.883 1.448 1 98.94 109 LYS A C 1
ATOM 847 O O . LYS A 1 109 ? -5.223 -11.453 1.267 1 98.94 109 LYS A O 1
ATOM 852 N N . LEU A 1 110 ? -7.211 -12.039 0.544 1 98.88 110 LEU A N 1
ATOM 853 C CA . LEU A 1 110 ? -7.082 -11.484 -0.799 1 98.88 110 LEU A CA 1
ATOM 854 C C . LEU A 1 110 ? -8.453 -11.281 -1.437 1 98.88 110 LEU A C 1
ATOM 856 O O . LEU A 1 110 ? -9.469 -11.688 -0.873 1 98.88 110 LEU A O 1
ATOM 860 N N . THR A 1 111 ? -8.438 -10.562 -2.523 1 98.81 111 THR A N 1
ATOM 861 C CA . THR A 1 111 ? -9.656 -10.461 -3.311 1 98.81 111 THR A CA 1
ATOM 862 C C . THR A 1 111 ? -9.445 -11.023 -4.715 1 98.81 111 THR A C 1
ATOM 864 O O . THR A 1 111 ? -8.328 -11.031 -5.223 1 98.81 111 THR A O 1
ATOM 867 N N . VAL A 1 112 ? -10.539 -11.469 -5.266 1 98.75 112 VAL A N 1
ATOM 868 C CA . VAL A 1 112 ? -10.484 -11.992 -6.629 1 98.75 112 VAL A CA 1
ATOM 869 C C . VAL A 1 112 ? -11.766 -11.641 -7.371 1 98.75 112 VAL A C 1
ATOM 871 O O . VAL A 1 112 ? -12.844 -11.594 -6.77 1 98.75 112 VAL A O 1
ATOM 874 N N . ASP A 1 113 ? -11.609 -11.266 -8.648 1 98.19 113 ASP A N 1
ATOM 875 C CA . ASP A 1 113 ? -12.773 -11.109 -9.516 1 98.19 113 ASP A CA 1
ATOM 876 C C . ASP A 1 113 ? -13.57 -12.406 -9.609 1 98.19 113 ASP A C 1
ATOM 878 O O . ASP A 1 113 ? -13.016 -13.453 -9.969 1 98.19 113 ASP A O 1
ATOM 882 N N . PRO A 1 114 ? -14.883 -12.367 -9.297 1 98.25 114 PRO A N 1
ATOM 883 C CA . PRO A 1 114 ? -15.672 -13.602 -9.359 1 98.25 114 PRO A CA 1
ATOM 884 C C . PRO A 1 114 ? -15.625 -14.266 -10.742 1 98.25 114 PRO A C 1
ATOM 886 O O . PRO A 1 114 ? -15.812 -15.477 -10.852 1 98.25 114 PRO A O 1
ATOM 889 N N . ALA A 1 115 ? -15.359 -13.555 -11.781 1 97.94 115 ALA A N 1
ATOM 890 C CA . ALA A 1 115 ? -15.305 -14.094 -13.133 1 97.94 115 ALA A CA 1
ATOM 891 C C . ALA A 1 115 ? -13.969 -14.773 -13.406 1 97.94 115 ALA A C 1
ATOM 893 O O . ALA A 1 115 ? -13.82 -15.492 -14.391 1 97.94 115 ALA A O 1
ATOM 894 N N . ASN A 1 116 ? -13.016 -14.523 -12.594 1 97.44 116 ASN A N 1
ATOM 895 C CA . ASN A 1 116 ? -11.719 -15.188 -12.719 1 97.44 116 ASN A CA 1
ATOM 896 C C . ASN A 1 116 ? -11.734 -16.562 -12.07 1 97.44 116 ASN A C 1
ATOM 898 O O . ASN A 1 116 ? -11.086 -16.781 -11.039 1 97.44 116 ASN A O 1
ATOM 902 N N . THR A 1 117 ? -12.367 -17.469 -12.719 1 98.06 117 THR A N 1
ATOM 903 C CA . THR A 1 117 ? -12.641 -18.766 -12.125 1 98.06 117 THR A CA 1
ATOM 904 C C . THR A 1 117 ? -11.352 -19.562 -11.953 1 98.06 117 THR A C 1
ATOM 906 O O . THR A 1 117 ? -11.227 -20.359 -11.008 1 98.06 117 THR A O 1
ATOM 909 N N . ALA A 1 118 ? -10.414 -19.359 -12.82 1 97.19 118 ALA A N 1
ATOM 910 C CA . ALA A 1 118 ? -9.141 -20.047 -12.703 1 97.19 118 ALA A CA 1
ATOM 911 C C . ALA A 1 118 ? -8.398 -19.641 -11.43 1 97.19 118 ALA A C 1
ATOM 913 O O . ALA A 1 118 ? -7.895 -20.5 -10.695 1 97.19 118 ALA A O 1
ATOM 914 N N . ALA A 1 119 ? -8.32 -18.359 -11.164 1 98 119 ALA A N 1
ATOM 915 C CA . ALA A 1 119 ? -7.68 -17.875 -9.953 1 98 119 ALA A CA 1
ATOM 916 C C . ALA A 1 119 ? -8.43 -18.328 -8.711 1 98 119 ALA A C 1
ATOM 918 O O . ALA A 1 119 ? -7.82 -18.766 -7.73 1 98 119 ALA A O 1
ATOM 919 N N . LEU A 1 120 ? -9.75 -18.203 -8.758 1 98.69 120 LEU A N 1
ATOM 920 C CA . LEU A 1 120 ? -10.578 -18.641 -7.641 1 98.69 120 LEU A CA 1
ATOM 921 C C . LEU A 1 120 ? -10.32 -20.094 -7.305 1 98.69 120 LEU A C 1
ATOM 923 O O . LEU A 1 120 ? -10.125 -20.453 -6.141 1 98.69 120 LEU A O 1
ATOM 927 N N . ALA A 1 121 ? -10.312 -20.922 -8.328 1 98.5 121 ALA A N 1
ATOM 928 C CA . ALA A 1 121 ? -10.055 -22.359 -8.133 1 98.5 121 ALA A CA 1
ATOM 929 C C . ALA A 1 121 ? -8.672 -22.578 -7.531 1 98.5 121 ALA A C 1
ATOM 931 O O . ALA A 1 121 ? -8.508 -23.438 -6.652 1 98.5 121 ALA A O 1
ATOM 932 N N . LEU A 1 122 ? -7.695 -21.906 -7.992 1 98.69 122 LEU A N 1
ATOM 933 C CA . LEU A 1 122 ? -6.34 -22 -7.461 1 98.69 122 LEU A CA 1
ATOM 934 C C . LEU A 1 122 ? -6.312 -21.641 -5.977 1 98.69 122 LEU A C 1
ATOM 936 O O . LEU A 1 122 ? -5.766 -22.391 -5.164 1 98.69 122 LEU A O 1
ATOM 940 N N . TYR A 1 123 ? -6.906 -20.484 -5.609 1 98.88 123 TYR A N 1
ATOM 941 C CA . TYR A 1 123 ? -6.926 -20.047 -4.219 1 98.88 123 TYR A CA 1
ATOM 942 C C . TYR A 1 123 ? -7.641 -21.078 -3.338 1 98.88 123 TYR A C 1
ATOM 944 O O . TYR A 1 123 ? -7.168 -21.406 -2.25 1 98.88 123 TYR A O 1
ATOM 952 N N . GLN A 1 124 ? -8.75 -21.547 -3.84 1 98.81 124 GLN A N 1
ATOM 953 C CA . GLN A 1 124 ? -9.523 -22.531 -3.08 1 98.81 124 GLN A CA 1
ATOM 954 C C . GLN A 1 124 ? -8.734 -23.828 -2.91 1 98.81 124 GLN A C 1
ATOM 956 O O . GLN A 1 124 ? -8.766 -24.438 -1.842 1 98.81 124 GLN A O 1
ATOM 961 N N . SER A 1 125 ? -8.047 -24.219 -3.932 1 98.75 125 SER A N 1
ATOM 962 C CA . SER A 1 125 ? -7.238 -25.438 -3.863 1 98.75 125 SER A CA 1
ATOM 963 C C . SER A 1 125 ? -6.121 -25.297 -2.83 1 98.75 125 SER A C 1
ATOM 965 O O . SER A 1 125 ? -5.57 -26.297 -2.373 1 98.75 125 SER A O 1
ATOM 967 N N . LEU A 1 126 ? -5.766 -24.109 -2.432 1 98.75 126 LEU A N 1
ATOM 968 C CA . LEU A 1 126 ? -4.695 -23.844 -1.473 1 98.75 126 LEU A CA 1
ATOM 969 C C . LEU A 1 126 ? -5.266 -23.578 -0.085 1 98.75 126 LEU A C 1
ATOM 971 O O . LEU A 1 126 ? -4.523 -23.219 0.835 1 98.75 126 LEU A O 1
ATOM 975 N N . GLY A 1 127 ? -6.543 -23.594 0.022 1 98.81 127 GLY A N 1
ATOM 976 C CA . GLY A 1 127 ? -7.148 -23.531 1.344 1 98.81 127 GLY A CA 1
ATOM 977 C C . GLY A 1 127 ? -7.805 -22.203 1.643 1 98.81 127 GLY A C 1
ATOM 978 O O . GLY A 1 127 ? -8.219 -21.938 2.777 1 98.81 127 GLY A O 1
ATOM 979 N N . PHE A 1 128 ? -7.996 -21.375 0.615 1 98.94 128 PHE A N 1
ATOM 980 C CA . PHE A 1 128 ? -8.742 -20.141 0.813 1 98.94 128 PHE A CA 1
ATOM 981 C C . PHE A 1 128 ? -10.242 -20.391 0.746 1 98.94 128 PHE A C 1
ATOM 983 O O . PHE A 1 128 ? -10.703 -21.172 -0.089 1 98.94 128 PHE A O 1
ATOM 990 N N . ASP A 1 129 ? -10.953 -19.641 1.614 1 98.88 129 ASP A N 1
ATOM 991 C CA . ASP A 1 129 ? -12.414 -19.672 1.602 1 98.88 129 ASP A CA 1
ATOM 992 C C . ASP A 1 129 ? -12.984 -18.281 1.289 1 98.88 129 ASP A C 1
ATOM 994 O O . ASP A 1 129 ? -12.445 -17.266 1.726 1 98.88 129 ASP A O 1
ATOM 998 N N . THR A 1 130 ? -14.125 -18.297 0.606 1 98.81 130 THR A N 1
ATOM 999 C CA . THR A 1 130 ? -14.828 -17.031 0.418 1 98.81 130 THR A CA 1
ATOM 1000 C C . THR A 1 130 ? -15.477 -16.578 1.721 1 98.81 130 THR A C 1
ATOM 1002 O O . THR A 1 130 ? -16.25 -17.312 2.326 1 98.81 130 THR A O 1
ATOM 1005 N N . VAL A 1 131 ? -15.125 -15.383 2.088 1 98.81 131 VAL A N 1
ATOM 1006 C CA . VAL A 1 131 ? -15.648 -14.938 3.377 1 98.81 131 VAL A CA 1
ATOM 1007 C C . VAL A 1 131 ? -16.531 -13.711 3.182 1 98.81 131 VAL A C 1
ATOM 1009 O O . VAL A 1 131 ? -17.266 -13.312 4.094 1 98.81 131 VAL A O 1
ATOM 1012 N N . ASP A 1 132 ? -16.469 -13.07 2.121 1 98.62 132 ASP A N 1
ATOM 1013 C CA . ASP A 1 132 ? -17.281 -11.906 1.806 1 98.62 132 ASP A CA 1
ATOM 1014 C C . ASP A 1 132 ? -17.375 -11.688 0.297 1 98.62 132 ASP A C 1
ATOM 1016 O O . ASP A 1 132 ? -16.594 -12.273 -0.466 1 98.62 132 ASP A O 1
ATOM 1020 N N . GLN A 1 133 ? -18.359 -10.945 -0.108 1 98.62 133 GLN A N 1
ATOM 1021 C CA . GLN A 1 133 ? -18.531 -10.523 -1.494 1 98.62 133 GLN A CA 1
ATOM 1022 C C . GLN A 1 133 ? -19.094 -9.109 -1.573 1 98.62 133 GLN A C 1
ATOM 1024 O O . GLN A 1 133 ? -19.953 -8.734 -0.772 1 98.62 133 GLN A O 1
ATOM 1029 N N . GLU A 1 134 ? -18.594 -8.383 -2.5 1 98.44 134 GLU A N 1
ATOM 1030 C CA . GLU A 1 134 ? -19.094 -7.027 -2.715 1 98.44 134 GLU A CA 1
ATOM 1031 C C . GLU A 1 134 ? -19.188 -6.703 -4.203 1 98.44 134 GLU A C 1
ATOM 1033 O O . GLU A 1 134 ? -18.188 -6.762 -4.926 1 98.44 134 GLU A O 1
ATOM 1038 N N . PRO A 1 135 ? -20.359 -6.316 -4.723 1 98 135 PRO A N 1
ATOM 1039 C CA . PRO A 1 135 ? -20.562 -6.098 -6.156 1 98 135 PRO A CA 1
ATOM 1040 C C . PRO A 1 135 ? -19.875 -4.84 -6.672 1 98 135 PRO A C 1
ATOM 1042 O O . PRO A 1 135 ? -19.547 -4.75 -7.859 1 98 135 PRO A O 1
ATOM 1045 N N . ASP A 1 136 ? -19.625 -3.869 -5.816 1 97.44 136 ASP A N 1
ATOM 1046 C CA . ASP A 1 136 ? -19 -2.609 -6.207 1 97.44 136 ASP A CA 1
ATOM 1047 C C . ASP A 1 136 ? -17.734 -2.354 -5.398 1 97.44 136 ASP A C 1
ATOM 1049 O O . ASP A 1 136 ? -17.531 -1.25 -4.891 1 97.44 136 ASP A O 1
ATOM 1053 N N . TYR A 1 137 ? -16.906 -3.459 -5.262 1 97.88 137 TYR A N 1
ATOM 1054 C CA . TYR A 1 137 ? -15.742 -3.434 -4.395 1 97.88 137 TYR A CA 1
ATOM 1055 C C . TYR A 1 137 ? -14.773 -2.332 -4.812 1 97.88 137 TYR A C 1
ATOM 1057 O O . TYR A 1 137 ? -14.383 -1.495 -3.994 1 97.88 137 TYR A O 1
ATOM 1065 N N . PHE A 1 138 ? -14.367 -2.252 -6.121 1 95.5 138 PHE A N 1
ATOM 1066 C CA . PHE A 1 138 ? -13.461 -1.228 -6.629 1 95.5 138 PHE A CA 1
ATOM 1067 C C . PHE A 1 138 ? -14.234 -0.12 -7.332 1 95.5 138 PHE A C 1
ATOM 1069 O O . PHE A 1 138 ? -13.672 0.626 -8.133 1 95.5 138 PHE A O 1
ATOM 1076 N N . GLY A 1 139 ? -15.547 -0.016 -7.07 1 93.06 139 GLY A N 1
ATOM 1077 C CA . GLY A 1 139 ? -16.453 0.901 -7.75 1 93.06 139 GLY A CA 1
ATOM 1078 C C . GLY A 1 139 ? -17.594 0.199 -8.461 1 93.06 139 GLY A C 1
ATOM 1079 O O . GLY A 1 139 ? -17.734 -1.02 -8.359 1 93.06 139 GLY A O 1
ATOM 1080 N N . PRO A 1 140 ? -18.359 0.994 -9.148 1 93.88 140 PRO A N 1
ATOM 1081 C CA . PRO A 1 140 ? -19.578 0.438 -9.766 1 93.88 140 PRO A CA 1
ATOM 1082 C C . PRO A 1 140 ? -19.281 -0.73 -10.695 1 93.88 140 PRO A C 1
ATOM 1084 O O . PRO A 1 140 ? -18.547 -0.568 -11.688 1 93.88 140 PRO A O 1
ATOM 1087 N N . GLY A 1 141 ? -19.828 -1.9 -10.43 1 96 141 GLY A N 1
ATOM 1088 C CA . GLY A 1 141 ? -19.75 -3.074 -11.281 1 96 141 GLY A CA 1
ATOM 1089 C C . GLY A 1 141 ? -18.453 -3.832 -11.148 1 96 141 GLY A C 1
ATOM 1090 O O . GLY A 1 141 ? -18.234 -4.836 -11.836 1 96 141 GLY A O 1
ATOM 1091 N N . GLN A 1 142 ? -17.594 -3.383 -10.281 1 96.5 142 GLN A N 1
ATOM 1092 C CA . GLN A 1 142 ? -16.297 -4.043 -10.102 1 96.5 142 GLN A CA 1
ATOM 1093 C C . GLN A 1 142 ? -16.312 -4.941 -8.867 1 96.5 142 GLN A C 1
ATOM 1095 O O . GLN A 1 142 ? -15.727 -4.598 -7.836 1 96.5 142 GLN A O 1
ATOM 1100 N N . ALA A 1 143 ? -16.875 -6.125 -9.094 1 98.44 143 ALA A N 1
ATOM 1101 C CA . ALA A 1 143 ? -17.141 -7.062 -8.008 1 98.44 143 ALA A CA 1
ATOM 1102 C C . ALA A 1 143 ? -15.852 -7.762 -7.566 1 98.44 143 ALA A C 1
ATOM 1104 O O . ALA A 1 143 ? -14.945 -7.973 -8.375 1 98.44 143 ALA A O 1
ATOM 1105 N N . ARG A 1 144 ? -15.844 -8.078 -6.281 1 98.81 144 ARG A N 1
ATOM 1106 C CA . ARG A 1 144 ? -14.789 -8.938 -5.762 1 98.81 144 ARG A CA 1
ATOM 1107 C C . ARG A 1 144 ? -15.344 -9.914 -4.727 1 98.81 144 ARG A C 1
ATOM 1109 O O . ARG A 1 144 ? -16.266 -9.578 -3.984 1 98.81 144 ARG A O 1
ATOM 1116 N N . LEU A 1 145 ? -14.797 -11.117 -4.758 1 98.88 145 LEU A N 1
ATOM 1117 C CA . LEU A 1 145 ? -14.852 -12.008 -3.604 1 98.88 145 LEU A CA 1
ATOM 1118 C C . LEU A 1 145 ? -13.688 -11.742 -2.652 1 98.88 145 LEU A C 1
ATOM 1120 O O . LEU A 1 145 ? -12.562 -11.516 -3.094 1 98.88 145 LEU A O 1
ATOM 1124 N N . VAL A 1 146 ? -13.984 -11.695 -1.404 1 98.94 146 VAL A N 1
ATOM 1125 C CA . VAL A 1 146 ? -12.93 -11.672 -0.396 1 98.94 146 VAL A CA 1
ATOM 1126 C C . VAL A 1 146 ? -12.656 -13.094 0.099 1 98.94 146 VAL A C 1
ATOM 1128 O O . VAL A 1 146 ? -13.578 -13.789 0.535 1 98.94 146 VAL A O 1
ATOM 1131 N N . LEU A 1 147 ? -11.414 -13.508 -0.025 1 98.94 147 LEU A N 1
ATOM 1132 C CA . LEU A 1 147 ? -11.016 -14.844 0.422 1 98.94 147 LEU A CA 1
ATOM 1133 C C . LEU A 1 147 ? -10.102 -14.758 1.64 1 98.94 147 LEU A C 1
ATOM 1135 O O . LEU A 1 147 ? -9.391 -13.766 1.815 1 98.94 147 LEU A O 1
ATOM 1139 N N . ALA A 1 148 ? -10.156 -15.797 2.428 1 98.88 148 ALA A N 1
ATOM 1140 C CA . ALA A 1 148 ? -9.305 -15.867 3.611 1 98.88 148 ALA A CA 1
ATOM 1141 C C . ALA A 1 148 ? -8.703 -17.266 3.773 1 98.88 148 ALA A C 1
ATOM 1143 O O . ALA A 1 148 ? -9.391 -18.266 3.547 1 98.88 148 ALA A O 1
ATOM 1144 N N . TRP A 1 149 ? -7.484 -17.281 4.09 1 98.88 149 TRP A N 1
ATOM 1145 C CA . TRP A 1 149 ? -6.746 -18.469 4.492 1 98.88 149 TRP A CA 1
ATOM 1146 C C . TRP A 1 149 ? -6.348 -18.391 5.961 1 98.88 149 TRP A C 1
ATOM 1148 O O . TRP A 1 149 ? -5.82 -17.375 6.418 1 98.88 149 TRP A O 1
ATOM 1158 N N . THR A 1 150 ? -6.598 -19.406 6.727 1 98.06 150 THR A N 1
ATOM 1159 C CA . THR A 1 150 ? -6.234 -19.469 8.133 1 98.06 150 THR A CA 1
ATOM 1160 C C . THR A 1 150 ? -5.215 -20.578 8.383 1 98.06 150 THR A C 1
ATOM 1162 O O . THR A 1 150 ? -5.441 -21.734 8.008 1 98.06 150 THR A O 1
ATOM 1165 N N . PRO A 1 151 ? -4.09 -20.234 8.992 1 94.31 151 PRO A N 1
ATOM 1166 C CA . PRO A 1 151 ? -3.053 -21.234 9.234 1 94.31 151 PRO A CA 1
ATOM 1167 C C . PRO A 1 151 ? -3.557 -22.406 10.07 1 94.31 151 PRO A C 1
ATOM 1169 O O . PRO A 1 151 ? -4.473 -22.25 10.883 1 94.31 151 PRO A O 1
ATOM 1172 N N . MET B 1 1 ? -25.609 38.188 17.125 1 39.28 1 MET B N 1
ATOM 1173 C CA . MET B 1 1 ? -24.859 37.812 15.93 1 39.28 1 MET B CA 1
ATOM 1174 C C . MET B 1 1 ? -24.125 36.5 16.141 1 39.28 1 MET B C 1
ATOM 1176 O O . MET B 1 1 ? -23.25 36.406 17 1 39.28 1 MET B O 1
ATOM 1180 N N . LYS B 1 2 ? -24.703 35.344 16.062 1 45.44 2 LYS B N 1
ATOM 1181 C CA . LYS B 1 2 ? -23.938 34.125 16.375 1 45.44 2 LYS B CA 1
ATOM 1182 C C . LYS B 1 2 ? -22.609 34.094 15.633 1 45.44 2 LYS B C 1
ATOM 1184 O O . LYS B 1 2 ? -22.562 34.344 14.43 1 45.44 2 LYS B O 1
ATOM 1189 N N . GLN B 1 3 ? -21.516 34.438 16.188 1 45.03 3 GLN B N 1
ATOM 1190 C CA . GLN B 1 3 ? -20.219 34.344 15.508 1 45.03 3 GLN B CA 1
ATOM 1191 C C . GLN B 1 3 ? -20.109 33.062 14.711 1 45.03 3 GLN B C 1
ATOM 1193 O O . GLN B 1 3 ? -20.516 31.984 15.188 1 45.03 3 GLN B O 1
ATOM 1198 N N . PRO B 1 4 ? -20.125 33.062 13.367 1 48.47 4 PRO B N 1
ATOM 1199 C CA . PRO B 1 4 ? -19.984 31.797 12.625 1 48.47 4 PRO B CA 1
ATOM 1200 C C . PRO B 1 4 ? -19 30.828 13.281 1 48.47 4 PRO B C 1
ATOM 1202 O O . PRO B 1 4 ? -17.906 31.234 13.672 1 48.47 4 PRO B O 1
ATOM 1205 N N . THR B 1 5 ? -19.234 29.953 14.125 1 48.19 5 THR B N 1
ATOM 1206 C CA . THR B 1 5 ? -18.359 28.969 14.75 1 48.19 5 THR B CA 1
ATOM 1207 C C . THR B 1 5 ? -17.359 28.406 13.742 1 48.19 5 THR B C 1
ATOM 1209 O O . THR B 1 5 ? -17.766 27.781 12.758 1 48.19 5 THR B O 1
ATOM 1212 N N . THR B 1 6 ? -16.344 29.125 13.328 1 52.28 6 THR B N 1
ATOM 1213 C CA . THR B 1 6 ? -15.312 28.609 12.438 1 52.28 6 THR B CA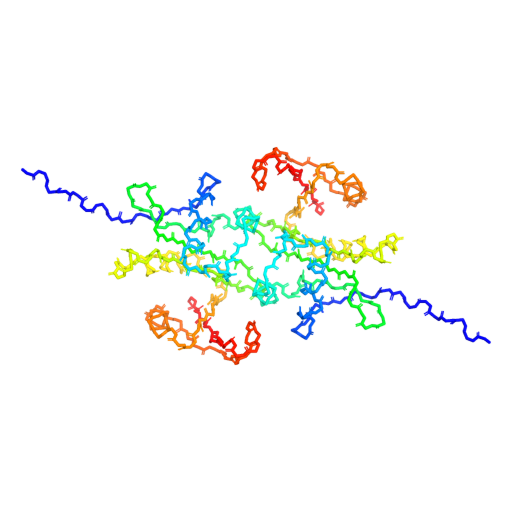 1
ATOM 1214 C C . THR B 1 6 ? -14.969 27.156 12.805 1 52.28 6 THR B C 1
ATOM 1216 O O . THR B 1 6 ? -14.375 26.906 13.852 1 52.28 6 THR B O 1
ATOM 1219 N N . GLU B 1 7 ? -15.789 26.297 12.5 1 65.31 7 GLU B N 1
ATOM 1220 C CA . GLU B 1 7 ? -15.68 24.906 12.914 1 65.31 7 GLU B CA 1
ATOM 1221 C C . GLU B 1 7 ? -14.328 24.312 12.516 1 65.31 7 GLU B C 1
ATOM 1223 O O . GLU B 1 7 ? -13.852 24.547 11.406 1 65.31 7 GLU B O 1
ATOM 1228 N N . HIS B 1 8 ? -13.438 24.078 13.477 1 79.06 8 HIS B N 1
ATOM 1229 C CA . HIS B 1 8 ? -12.133 23.453 13.32 1 79.06 8 HIS B CA 1
ATOM 1230 C C . HIS B 1 8 ? -12.242 22.094 12.656 1 79.06 8 HIS B C 1
ATOM 1232 O O . HIS B 1 8 ? -13.281 21.422 12.766 1 79.06 8 HIS B O 1
ATOM 1238 N N . ALA B 1 9 ? -11.383 21.922 11.75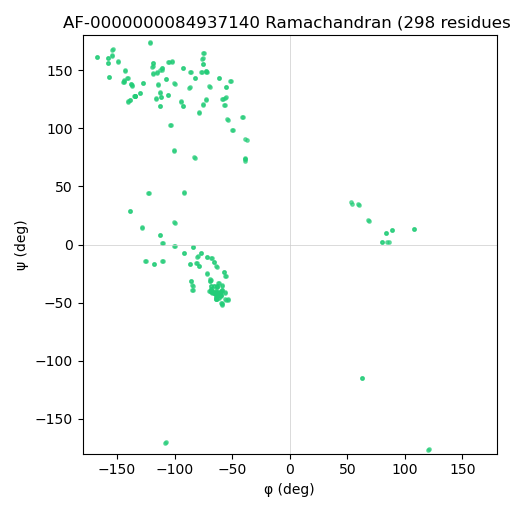8 1 85.94 9 ALA B N 1
ATOM 1239 C CA . ALA B 1 9 ? -11.344 20.594 11.133 1 85.94 9 ALA B CA 1
ATOM 1240 C C . ALA B 1 9 ? -11.172 19.5 12.18 1 85.94 9 ALA B C 1
ATOM 1242 O O . ALA B 1 9 ? -10.391 19.656 13.125 1 85.94 9 ALA B O 1
ATOM 1243 N N . GLY B 1 10 ? -12.023 18.5 12.211 1 96.25 10 GLY B N 1
ATOM 1244 C CA . GLY B 1 10 ? -11.891 17.312 13.047 1 96.25 10 GLY B CA 1
ATOM 1245 C C . GLY B 1 10 ? -11.188 16.172 12.352 1 96.25 10 GLY B C 1
ATOM 1246 O O . GLY B 1 10 ? -11.125 16.125 11.117 1 96.25 10 GLY B O 1
ATOM 1247 N N . LEU B 1 11 ? -10.547 15.359 13.125 1 98.31 11 LEU B N 1
ATOM 1248 C CA . LEU B 1 11 ? -9.898 14.156 12.609 1 98.31 11 LEU B CA 1
ATOM 1249 C C . LEU B 1 11 ? -10.766 12.922 12.852 1 98.31 11 LEU B C 1
ATOM 1251 O O . LEU B 1 11 ? -11.375 12.789 13.914 1 98.31 11 LEU B O 1
ATOM 1255 N N . ARG B 1 12 ? -10.805 12.094 11.852 1 98.25 12 ARG B N 1
ATOM 1256 C CA . ARG B 1 12 ? -11.477 10.805 12.016 1 98.25 12 ARG B CA 1
ATOM 1257 C C . ARG B 1 12 ? -10.906 9.766 11.047 1 98.25 12 ARG B C 1
ATOM 1259 O O . ARG B 1 12 ? -10.258 10.117 10.062 1 98.25 12 ARG B O 1
ATOM 1266 N N . ARG B 1 13 ? -11.18 8.539 11.352 1 98.56 13 ARG B N 1
ATOM 1267 C CA . ARG B 1 13 ? -10.789 7.473 10.438 1 98.56 13 ARG B CA 1
ATOM 1268 C C . ARG B 1 13 ? -11.672 7.465 9.195 1 98.56 13 ARG B C 1
ATOM 1270 O O . ARG B 1 13 ? -12.859 7.773 9.266 1 98.56 13 ARG B O 1
ATOM 1277 N N . ALA B 1 14 ? -11.109 7.074 8.109 1 98.75 14 ALA B N 1
ATOM 1278 C CA . ALA B 1 14 ? -11.836 6.965 6.848 1 98.75 14 ALA B CA 1
ATOM 1279 C C . ALA B 1 14 ? -12.781 5.762 6.863 1 98.75 14 ALA B C 1
ATOM 1281 O O . ALA B 1 14 ? -12.523 4.77 7.547 1 98.75 14 ALA B O 1
ATOM 1282 N N . THR B 1 15 ? -13.82 5.906 6.18 1 98 15 THR B N 1
ATOM 1283 C CA . THR B 1 15 ? -14.734 4.805 5.879 1 98 15 THR B CA 1
ATOM 1284 C C . THR B 1 15 ? -14.867 4.617 4.371 1 98 15 THR B C 1
ATOM 1286 O O . THR B 1 15 ? -14.359 5.418 3.59 1 98 15 THR B O 1
ATOM 1289 N N . LYS B 1 16 ? -15.547 3.617 4.031 1 97.5 16 LYS B N 1
ATOM 1290 C CA . LYS B 1 16 ? -15.75 3.312 2.615 1 97.5 16 LYS B CA 1
ATOM 1291 C C . LYS B 1 16 ? -16.438 4.469 1.896 1 97.5 16 LYS B C 1
ATOM 1293 O O . LYS B 1 16 ? -16.141 4.742 0.729 1 97.5 16 LYS B O 1
ATOM 1298 N N . SER B 1 17 ? -17.312 5.148 2.531 1 97.31 17 SER B N 1
ATOM 1299 C CA . SER B 1 17 ? -18.078 6.234 1.918 1 97.31 17 SER B CA 1
ATOM 1300 C C . SER B 1 17 ? -17.188 7.43 1.604 1 97.31 17 SER B C 1
ATOM 1302 O O . SER B 1 17 ? -17.578 8.328 0.855 1 97.31 17 SER B O 1
ATOM 1304 N N . ASP B 1 18 ? -15.945 7.461 2.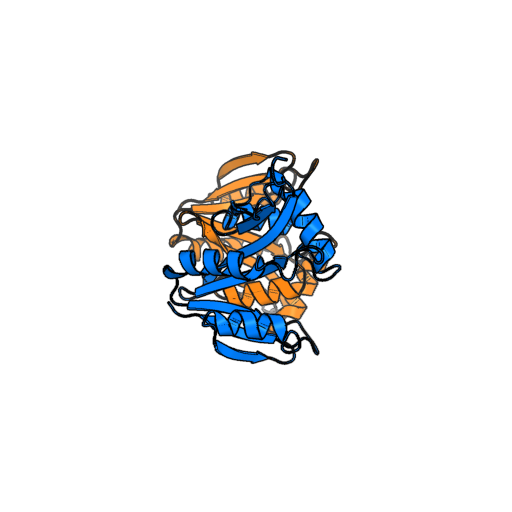107 1 98.25 18 ASP B N 1
ATOM 1305 C CA . ASP B 1 18 ? -15.039 8.594 1.917 1 98.25 18 ASP B CA 1
ATOM 1306 C C . ASP B 1 18 ? -14.164 8.398 0.681 1 98.25 18 ASP B C 1
ATOM 1308 O O . ASP B 1 18 ? -13.484 9.32 0.243 1 98.25 18 ASP B O 1
ATOM 1312 N N . LEU B 1 19 ? -14.242 7.207 0.075 1 98.12 19 LEU B N 1
ATOM 1313 C CA . LEU B 1 19 ? -13.281 6.84 -0.958 1 98.12 19 LEU B CA 1
ATOM 1314 C C . LEU B 1 19 ? -13.352 7.805 -2.137 1 98.12 19 LEU B C 1
ATOM 1316 O O . LEU B 1 19 ? -12.32 8.258 -2.639 1 98.12 19 LEU B O 1
ATOM 1320 N N . PRO B 1 20 ? -14.555 8.258 -2.609 1 97.44 20 PRO B N 1
ATOM 1321 C CA . PRO B 1 20 ? -14.578 9.219 -3.715 1 97.44 20 PRO B CA 1
ATOM 1322 C C . PRO B 1 20 ? -13.914 10.547 -3.357 1 97.44 20 PRO B C 1
ATOM 1324 O O . PRO B 1 20 ? -13.164 11.094 -4.164 1 97.44 20 PRO B O 1
ATOM 1327 N N . ALA B 1 21 ? -14.141 11.047 -2.166 1 98.12 21 ALA B N 1
ATOM 1328 C CA . ALA B 1 21 ? -13.555 12.312 -1.736 1 98.12 21 ALA B CA 1
ATOM 1329 C C . ALA B 1 21 ? -12.047 12.188 -1.572 1 98.12 21 ALA B C 1
ATOM 1331 O O . ALA B 1 21 ? -11.297 13.117 -1.895 1 98.12 21 ALA B O 1
ATOM 1332 N N . LEU B 1 22 ? -11.602 11.023 -1.048 1 98.12 22 LEU B N 1
ATOM 1333 C CA . LEU B 1 22 ? -10.18 10.75 -0.896 1 98.12 22 LEU B CA 1
ATOM 1334 C C . LEU B 1 22 ? -9.477 10.75 -2.25 1 98.12 22 LEU B C 1
ATOM 1336 O O . LEU B 1 22 ? -8.422 11.367 -2.412 1 98.12 22 LEU B O 1
ATOM 1340 N N . LEU B 1 23 ? -10.117 10.078 -3.168 1 97.38 23 LEU B N 1
ATOM 1341 C CA . LEU B 1 23 ? -9.539 9.992 -4.504 1 97.38 23 LEU B CA 1
ATOM 1342 C C . LEU B 1 23 ? -9.492 11.367 -5.168 1 97.38 23 LEU B C 1
ATOM 1344 O O . LEU B 1 23 ? -8.5 11.719 -5.805 1 97.38 23 LEU B O 1
ATOM 1348 N N . ALA B 1 24 ? -10.539 12.148 -5.016 1 97.81 24 ALA B N 1
ATOM 1349 C CA . ALA B 1 24 ? -10.578 13.492 -5.578 1 97.81 24 ALA B CA 1
ATOM 1350 C C . ALA B 1 24 ? -9.477 14.367 -4.984 1 97.81 24 ALA B C 1
ATOM 1352 O O . ALA B 1 24 ? -8.805 15.102 -5.707 1 97.81 24 ALA B O 1
ATOM 1353 N N . LEU B 1 25 ? -9.297 14.281 -3.713 1 98.5 25 LEU B N 1
ATOM 1354 C CA . LEU B 1 25 ? -8.242 15.039 -3.039 1 98.5 25 LEU B CA 1
ATOM 1355 C C . LEU B 1 25 ? -6.863 14.609 -3.521 1 98.5 25 LEU B C 1
ATOM 1357 O O . LEU B 1 25 ? -6.008 15.445 -3.807 1 98.5 25 LEU B O 1
ATOM 1361 N N . GLU B 1 26 ? -6.668 13.273 -3.582 1 98.31 26 GLU B N 1
ATOM 1362 C CA . GLU B 1 26 ? -5.426 12.711 -4.102 1 98.31 26 GLU B CA 1
ATOM 1363 C C . GLU B 1 26 ? -5.109 13.266 -5.488 1 98.31 26 GLU B C 1
ATOM 1365 O O . GLU B 1 26 ? -3.996 13.734 -5.734 1 98.31 26 GLU B O 1
ATOM 1370 N N . GLN B 1 27 ? -6.047 13.281 -6.34 1 97.56 27 GLN B N 1
ATOM 1371 C CA . GLN B 1 27 ? -5.863 13.75 -7.707 1 97.56 27 GLN B CA 1
ATOM 1372 C C . GLN B 1 27 ? -5.594 15.258 -7.742 1 97.56 27 GLN B C 1
ATOM 1374 O O . GLN B 1 27 ? -4.762 15.727 -8.523 1 97.56 27 GLN B O 1
ATOM 1379 N N . ALA B 1 28 ? -6.309 15.992 -6.941 1 97.94 28 ALA B N 1
ATOM 1380 C CA . ALA B 1 28 ? -6.125 17.438 -6.883 1 97.94 28 ALA B CA 1
ATOM 1381 C C . ALA B 1 28 ? -4.723 17.797 -6.398 1 97.94 28 ALA B C 1
ATOM 1383 O O . ALA B 1 28 ? -4.125 18.766 -6.867 1 97.94 28 ALA B O 1
ATOM 1384 N N . CYS B 1 29 ? -4.188 16.984 -5.469 1 97.5 29 CYS B N 1
ATOM 1385 C CA . CYS B 1 29 ? -2.914 17.297 -4.828 1 97.5 29 CYS B CA 1
ATOM 1386 C C . CYS B 1 29 ? -1.744 16.812 -5.68 1 97.5 29 CYS B C 1
ATOM 1388 O O . CYS B 1 29 ? -0.711 17.484 -5.754 1 97.5 29 CYS B O 1
ATOM 1390 N N . PHE B 1 30 ? -1.948 15.633 -6.379 1 96.19 30 PHE B N 1
ATOM 1391 C CA . PHE B 1 30 ? -0.751 14.977 -6.898 1 96.19 30 PHE B CA 1
ATOM 1392 C C . PHE B 1 30 ? -0.873 14.734 -8.398 1 96.19 30 PHE B C 1
ATOM 1394 O O . PHE B 1 30 ? 0.104 14.367 -9.055 1 96.19 30 PHE B O 1
ATOM 1401 N N . GLY B 1 31 ? -2.074 14.859 -8.914 1 93.88 31 GLY B N 1
ATOM 1402 C CA . GLY B 1 31 ? -2.262 14.703 -10.344 1 93.88 31 GLY B CA 1
ATOM 1403 C C . GLY B 1 31 ? -1.9 13.32 -10.852 1 93.88 31 GLY B C 1
ATOM 1404 O O . GLY B 1 31 ? -2.439 12.32 -10.375 1 93.88 31 GLY B O 1
ATOM 1405 N N . HIS B 1 32 ? -0.827 13.234 -11.719 1 87.25 32 HIS B N 1
ATOM 1406 C CA . HIS B 1 32 ? -0.433 11.961 -12.32 1 87.25 32 HIS B CA 1
ATOM 1407 C C . HIS B 1 32 ? 0.367 11.109 -11.344 1 87.25 32 HIS B C 1
ATOM 1409 O O . HIS B 1 32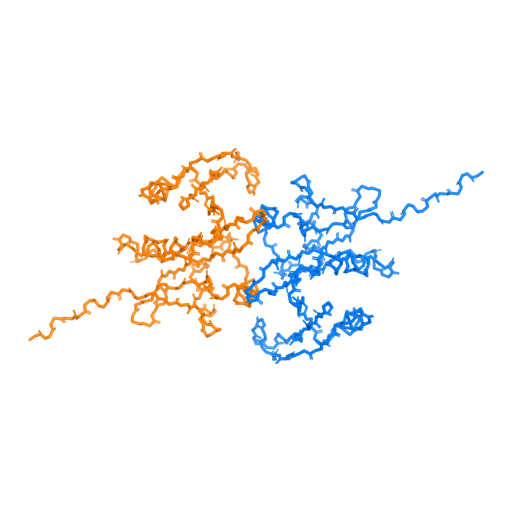 ? 0.51 9.906 -11.539 1 87.25 32 HIS B O 1
ATOM 1415 N N . HIS B 1 33 ? 0.899 11.68 -10.344 1 91.62 33 HIS B N 1
ATOM 1416 C CA . HIS B 1 33 ? 1.651 10.984 -9.305 1 91.62 33 HIS B CA 1
ATOM 1417 C C . HIS B 1 33 ? 0.747 10.578 -8.148 1 91.62 33 HIS B C 1
ATOM 1419 O O . HIS B 1 33 ? 1.08 10.812 -6.98 1 91.62 33 HIS B O 1
ATOM 1425 N N . SER B 1 34 ? -0.428 10.016 -8.523 1 96.62 34 SER B N 1
ATOM 1426 C CA . SER B 1 34 ? -1.461 9.688 -7.543 1 96.62 34 SER B CA 1
ATOM 1427 C C . SER B 1 34 ? -1.653 8.18 -7.426 1 96.62 34 SER B C 1
ATOM 1429 O O . SER B 1 34 ? -1.409 7.441 -8.383 1 96.62 34 SER B O 1
ATOM 1431 N N . TYR B 1 35 ? -2.051 7.75 -6.215 1 97.81 35 TYR B N 1
ATOM 1432 C CA . TYR B 1 35 ? -2.549 6.387 -6.066 1 97.81 35 TYR B CA 1
ATOM 1433 C C . TYR B 1 35 ? -3.801 6.172 -6.91 1 97.81 35 TYR B C 1
ATOM 1435 O O . TYR B 1 35 ? -4.637 7.07 -7.027 1 97.81 35 TYR B O 1
ATOM 1443 N N . PRO B 1 36 ? -3.914 4.941 -7.473 1 96.62 36 PRO B N 1
ATOM 1444 C CA . PRO B 1 36 ? -5.176 4.625 -8.148 1 96.62 36 PRO B CA 1
ATOM 1445 C C . PRO B 1 36 ? -6.312 4.344 -7.168 1 96.62 36 PRO B C 1
ATOM 1447 O O . PRO B 1 36 ? -6.07 4.129 -5.977 1 96.62 36 PRO B O 1
ATOM 1450 N N . ASP B 1 37 ? -7.547 4.355 -7.648 1 95.69 37 ASP B N 1
ATOM 1451 C CA . ASP B 1 37 ? -8.742 4.172 -6.836 1 95.69 37 ASP B CA 1
ATOM 1452 C C . ASP B 1 37 ? -8.719 2.824 -6.117 1 95.69 37 ASP B C 1
ATOM 1454 O O . ASP B 1 37 ? -9.023 2.744 -4.922 1 95.69 37 ASP B O 1
ATOM 1458 N N . PHE B 1 38 ? -8.258 1.794 -6.762 1 97.06 38 PHE B N 1
ATOM 1459 C CA . PHE B 1 38 ? -8.297 0.469 -6.156 1 97.06 38 PHE B CA 1
ATOM 1460 C C . PHE B 1 38 ? -7.324 0.386 -4.98 1 97.06 38 PHE B C 1
ATOM 1462 O O . PHE B 1 38 ? -7.566 -0.348 -4.02 1 97.06 38 PHE B O 1
ATOM 1469 N N . PHE B 1 39 ? -6.266 1.141 -5.043 1 98.25 39 PHE B N 1
ATOM 1470 C CA . PHE B 1 39 ? -5.328 1.116 -3.93 1 98.25 39 PHE B CA 1
ATOM 1471 C C . PHE B 1 39 ? -5.973 1.672 -2.666 1 98.25 39 PHE B C 1
ATOM 1473 O O . PHE B 1 39 ? -5.766 1.144 -1.571 1 98.25 39 PHE B O 1
ATOM 1480 N N . PHE B 1 40 ? -6.738 2.756 -2.807 1 98.19 40 PHE B N 1
ATOM 1481 C CA . PHE B 1 40 ? -7.359 3.324 -1.615 1 98.19 40 PHE B CA 1
ATOM 1482 C C . PHE B 1 40 ? -8.344 2.34 -0.994 1 98.19 40 PHE B C 1
ATOM 1484 O O . PHE B 1 40 ? -8.5 2.297 0.229 1 98.19 40 PHE B O 1
ATOM 1491 N N . ARG B 1 41 ? -9.023 1.608 -1.843 1 98.56 41 ARG B N 1
ATOM 1492 C CA . ARG B 1 41 ? -9.891 0.572 -1.294 1 98.56 41 ARG B CA 1
ATOM 1493 C C . ARG B 1 41 ? -9.078 -0.488 -0.557 1 98.56 41 ARG B C 1
ATOM 1495 O O . ARG B 1 41 ? -9.453 -0.912 0.539 1 98.56 41 ARG B O 1
ATOM 1502 N N . GLN B 1 42 ? -7.953 -0.926 -1.104 1 98.62 42 GLN B N 1
ATOM 1503 C CA . GLN B 1 42 ? -7.066 -1.877 -0.445 1 98.62 42 GLN B CA 1
ATOM 1504 C C . GLN B 1 42 ? -6.508 -1.302 0.854 1 98.62 42 GLN B C 1
ATOM 1506 O O . GLN B 1 42 ? -6.461 -1.991 1.875 1 98.62 42 GLN B O 1
ATOM 1511 N N . ALA B 1 43 ? -6.117 -0.021 0.758 1 98.81 43 ALA B N 1
ATOM 1512 C CA . ALA B 1 43 ? -5.582 0.646 1.943 1 98.81 43 ALA B CA 1
ATOM 1513 C C . ALA B 1 43 ? -6.613 0.666 3.07 1 98.81 43 ALA B C 1
ATOM 1515 O O . ALA B 1 43 ? -6.266 0.459 4.238 1 98.81 43 ALA B O 1
ATOM 1516 N N . LEU B 1 44 ? -7.84 0.913 2.697 1 98.62 44 LEU B N 1
ATOM 1517 C CA . LEU B 1 44 ? -8.906 0.913 3.691 1 98.62 44 LEU B CA 1
ATOM 1518 C C . LEU B 1 44 ? -9.062 -0.465 4.328 1 98.62 44 LEU B C 1
ATOM 1520 O O . LEU B 1 44 ? -9.203 -0.578 5.547 1 98.62 44 LEU B O 1
ATOM 1524 N N . ASP B 1 45 ? -8.992 -1.488 3.543 1 98.38 45 ASP B N 1
ATOM 1525 C CA . ASP B 1 45 ? -9.133 -2.85 4.047 1 98.38 45 ASP B CA 1
ATOM 1526 C C . ASP B 1 45 ? -7.945 -3.234 4.93 1 98.38 45 ASP B C 1
ATOM 1528 O O . ASP B 1 45 ? -8.117 -3.863 5.977 1 98.38 45 ASP B O 1
ATOM 1532 N N . CYS B 1 46 ? -6.77 -2.871 4.59 1 98.44 46 CYS B N 1
ATOM 1533 C CA . CYS B 1 46 ? -5.539 -3.283 5.258 1 98.44 46 CYS B CA 1
ATOM 1534 C C . CYS B 1 46 ? -5.254 -2.402 6.469 1 98.44 46 CYS B C 1
ATOM 1536 O O . CYS B 1 46 ? -4.793 -2.891 7.5 1 98.44 46 CYS B O 1
ATOM 1538 N N . TRP B 1 47 ? -5.551 -1.059 6.277 1 98.5 47 TRP B N 1
ATOM 1539 C CA . TRP B 1 47 ? -5.004 -0.092 7.223 1 98.5 47 TRP B CA 1
ATOM 1540 C C . TRP B 1 47 ? -6.035 0.977 7.57 1 98.5 47 TRP B C 1
ATOM 1542 O O . TRP B 1 47 ? -5.684 2.141 7.781 1 98.5 47 TRP B O 1
ATOM 1552 N N . GLY B 1 48 ? -7.281 0.638 7.52 1 98.38 48 GLY B N 1
ATOM 1553 C CA . GLY B 1 48 ? -8.336 1.597 7.82 1 98.38 48 GLY B CA 1
ATOM 1554 C C . GLY B 1 48 ? -8.18 2.242 9.188 1 98.38 48 GLY B C 1
ATOM 1555 O O . GLY B 1 48 ? -8.586 3.389 9.383 1 98.38 48 GLY B O 1
ATOM 1556 N N . ASP B 1 49 ? -7.559 1.562 10.109 1 97.88 49 ASP B N 1
ATOM 1557 C CA . ASP B 1 49 ? -7.359 2.068 11.461 1 97.88 49 ASP B CA 1
ATOM 1558 C C . ASP B 1 49 ? -6.227 3.09 11.508 1 97.88 49 ASP B C 1
ATOM 1560 O O . ASP B 1 49 ? -6.012 3.742 12.531 1 97.88 49 ASP B O 1
ATOM 1564 N N . GLN B 1 50 ? -5.543 3.23 10.391 1 98.31 50 GLN B N 1
ATOM 1565 C CA . GLN B 1 50 ? -4.426 4.164 10.305 1 98.31 50 GLN B CA 1
ATOM 1566 C C . GLN B 1 50 ? -4.574 5.098 9.109 1 98.31 50 GLN B C 1
ATOM 1568 O O . GLN B 1 50 ? -3.592 5.66 8.625 1 98.31 50 GLN B O 1
ATOM 1573 N N . LEU B 1 51 ? -5.742 5.172 8.5 1 98.88 51 LEU B N 1
ATOM 1574 C CA . LEU B 1 51 ? -6.129 6.117 7.461 1 98.88 51 LEU B CA 1
ATOM 1575 C C . LEU B 1 51 ? -7.016 7.219 8.031 1 98.88 51 LEU B C 1
ATOM 1577 O O . LEU B 1 51 ? -8.211 7.008 8.258 1 98.88 51 LEU B O 1
ATOM 1581 N N . TRP B 1 52 ? -6.355 8.391 8.211 1 98.81 52 TRP B N 1
ATOM 1582 C CA . TRP B 1 52 ? -7.012 9.492 8.914 1 98.81 52 TRP B CA 1
ATOM 1583 C C . TRP B 1 52 ? -7.402 10.602 7.945 1 98.81 52 TRP B C 1
ATOM 1585 O O . TRP B 1 52 ? -6.641 10.938 7.035 1 98.81 52 TRP B O 1
ATOM 1595 N N . LEU B 1 53 ? -8.555 11.203 8.195 1 98.81 53 LEU B N 1
ATOM 1596 C CA . LEU B 1 53 ? -9.055 12.344 7.434 1 98.81 53 LEU B CA 1
ATOM 1597 C C . LEU B 1 53 ? -9.125 13.594 8.305 1 98.81 53 LEU B C 1
ATOM 1599 O O . LEU B 1 53 ? -9.492 13.516 9.477 1 98.81 53 LEU B O 1
ATOM 1603 N N . ALA B 1 54 ? -8.734 14.68 7.789 1 98.69 54 ALA B N 1
ATOM 1604 C CA . ALA B 1 54 ? -9.117 15.992 8.305 1 98.69 54 ALA B CA 1
ATOM 1605 C C . ALA B 1 54 ? -10.359 16.516 7.582 1 98.69 54 ALA B C 1
ATOM 1607 O O . ALA B 1 54 ? -10.359 16.656 6.359 1 98.69 54 ALA B O 1
ATOM 1608 N N . GLU B 1 55 ? -11.375 16.734 8.312 1 97.88 55 GLU B N 1
ATOM 1609 C CA . GLU B 1 55 ? -12.656 17.109 7.73 1 97.88 55 GLU B CA 1
ATOM 1610 C C . GLU B 1 55 ? -13.211 18.375 8.375 1 97.88 55 GLU B C 1
ATOM 1612 O O . GLU B 1 55 ? -13.07 18.578 9.578 1 97.88 55 GLU B O 1
ATOM 1617 N N . GLN B 1 56 ? -13.766 19.234 7.562 1 96.12 56 GLN B N 1
ATOM 1618 C CA . GLN B 1 56 ? -14.492 20.422 8.008 1 96.12 56 GLN B CA 1
ATOM 1619 C C . GLN B 1 56 ? -15.805 20.578 7.242 1 96.12 56 GLN B C 1
ATOM 1621 O O . GLN B 1 56 ? -15.812 20.594 6.008 1 96.12 56 GLN B O 1
ATOM 1626 N N . ASN B 1 57 ? -16.922 20.734 7.961 1 93.38 57 ASN B N 1
ATOM 1627 C CA . ASN B 1 57 ? -18.234 20.953 7.371 1 93.38 57 ASN B CA 1
ATOM 1628 C C . ASN B 1 57 ? -18.562 19.875 6.328 1 93.38 57 ASN B C 1
ATOM 1630 O O . ASN B 1 57 ? -19.016 20.203 5.23 1 93.38 57 ASN B O 1
ATOM 1634 N N . GLY B 1 58 ? -18.141 18.703 6.598 1 93.06 58 GLY B N 1
ATOM 1635 C CA . GLY B 1 58 ? -18.469 17.578 5.742 1 93.06 58 GLY B CA 1
ATOM 1636 C C . GLY B 1 58 ? -17.531 17.422 4.562 1 93.06 58 GLY B C 1
ATOM 1637 O O . GLY B 1 58 ? -17.688 16.5 3.752 1 93.06 58 GLY B O 1
ATOM 1638 N N . GLU B 1 59 ? -16.578 18.266 4.527 1 96.31 59 GLU B N 1
ATOM 1639 C CA . GLU B 1 59 ? -15.617 18.219 3.43 1 96.31 59 GLU B CA 1
ATOM 1640 C C . GLU B 1 59 ? -14.273 17.641 3.889 1 96.31 59 GLU B C 1
ATOM 1642 O O . GLU B 1 59 ? -13.742 18.062 4.926 1 96.31 59 GLU B O 1
ATOM 1647 N N . VAL B 1 60 ? -13.797 16.656 3.152 1 98.06 60 VAL B N 1
ATOM 1648 C CA . VAL B 1 60 ? -12.469 16.125 3.422 1 98.06 60 VAL B CA 1
ATOM 1649 C C . VAL B 1 60 ? -11.398 17.094 2.914 1 98.06 60 VAL B C 1
ATOM 1651 O O . VAL B 1 60 ? -11.328 17.359 1.713 1 98.06 60 VAL B O 1
ATOM 1654 N N . LEU B 1 61 ? -10.547 17.578 3.834 1 98.44 61 LEU B N 1
ATOM 1655 C CA . LEU B 1 61 ? -9.578 18.609 3.498 1 98.44 61 LEU B CA 1
ATOM 1656 C C . LEU B 1 61 ? -8.156 18.047 3.516 1 98.44 61 LEU B C 1
ATOM 1658 O O . LEU B 1 61 ? -7.227 18.688 3.021 1 98.44 61 LEU B O 1
ATOM 1662 N N . GLY B 1 62 ? -7.98 16.891 4.086 1 98.81 62 GLY B N 1
ATOM 1663 C CA . GLY B 1 62 ? -6.68 16.234 4.168 1 98.81 62 GLY B CA 1
ATOM 1664 C C . GLY B 1 62 ? -6.766 14.781 4.59 1 98.81 62 GLY B C 1
ATOM 1665 O O . GLY B 1 62 ? -7.801 14.336 5.082 1 98.81 62 GLY B O 1
ATOM 1666 N N . TYR B 1 63 ? -5.676 14.07 4.305 1 98.94 63 TYR B N 1
ATOM 1667 C CA . TYR B 1 63 ? -5.613 12.695 4.785 1 98.94 63 TYR B CA 1
ATOM 1668 C C . TYR B 1 63 ? -4.172 12.281 5.066 1 98.94 63 TYR B C 1
ATOM 1670 O O . TYR B 1 63 ? -3.232 12.938 4.621 1 98.94 63 TYR B O 1
ATOM 1678 N N . LEU B 1 64 ? -4.016 11.336 5.859 1 98.94 64 LEU B N 1
ATOM 1679 C CA . LEU B 1 64 ? -2.75 10.664 6.141 1 98.94 64 LEU B CA 1
ATOM 1680 C C . LEU B 1 64 ? -2.928 9.148 6.148 1 98.94 64 LEU B C 1
ATOM 1682 O O . LEU B 1 64 ? -3.857 8.633 6.77 1 98.94 64 LEU B O 1
ATOM 1686 N N . LEU B 1 65 ? -2.094 8.508 5.387 1 98.94 65 LEU B N 1
ATOM 1687 C CA . LEU B 1 65 ? -2.088 7.051 5.324 1 98.94 65 LEU B CA 1
ATOM 1688 C C . LEU B 1 65 ? -0.801 6.488 5.918 1 98.94 65 LEU B C 1
ATOM 1690 O O . LEU B 1 65 ? 0.295 6.816 5.457 1 98.94 65 LEU B O 1
ATOM 1694 N N . MET B 1 66 ? -0.942 5.719 6.934 1 98.88 66 MET B N 1
ATOM 1695 C CA . MET B 1 66 ? 0.151 5 7.578 1 98.88 66 MET B CA 1
ATOM 1696 C C . MET B 1 66 ? -0.035 3.492 7.438 1 98.88 66 MET B C 1
ATOM 1698 O O . MET B 1 66 ? -1.164 3.006 7.352 1 98.88 66 MET B O 1
ATOM 1702 N N . ALA B 1 67 ? 1.058 2.736 7.348 1 98.69 67 ALA B N 1
ATOM 1703 C CA . ALA B 1 67 ? 1.014 1.279 7.246 1 98.69 67 ALA B CA 1
ATOM 1704 C C . ALA B 1 67 ? 2.164 0.641 8.023 1 98.69 67 ALA B C 1
ATOM 1706 O O . ALA B 1 67 ? 3.238 1.231 8.148 1 98.69 67 ALA B O 1
ATOM 1707 N N . PRO B 1 68 ? 1.938 -0.616 8.562 1 98.31 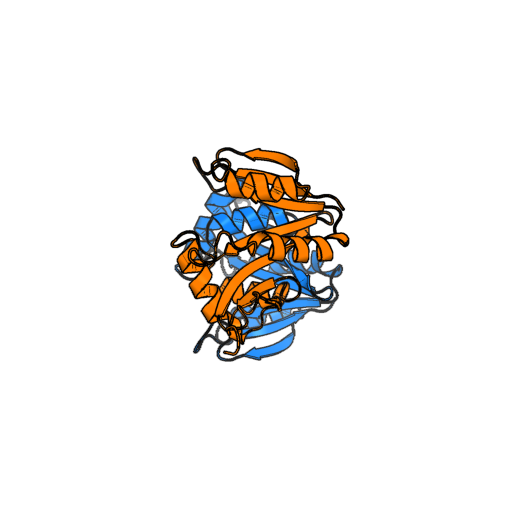68 PRO B N 1
ATOM 1708 C CA . PRO B 1 68 ? 3.061 -1.357 9.148 1 98.31 68 PRO B CA 1
ATOM 1709 C C . PRO B 1 68 ? 4.062 -1.831 8.094 1 98.31 68 PRO B C 1
ATOM 1711 O O . PRO B 1 68 ? 3.666 -2.254 7.004 1 98.31 68 PRO B O 1
ATOM 1714 N N . GLY B 1 69 ? 5.344 -1.666 8.375 1 97.62 69 GLY B N 1
ATOM 1715 C CA . GLY B 1 69 ? 6.426 -2.158 7.539 1 97.62 69 GLY B CA 1
ATOM 1716 C C . GLY B 1 69 ? 7.152 -3.348 8.133 1 97.62 69 GLY B C 1
ATOM 1717 O O . GLY B 1 69 ? 6.641 -4 9.047 1 97.62 69 GLY B O 1
ATOM 1718 N N . GLN B 1 70 ? 8.203 -3.654 7.531 1 95.69 70 GLN B N 1
ATOM 1719 C CA . GLN B 1 70 ? 9.055 -4.723 8.047 1 95.69 70 GLN B CA 1
ATOM 1720 C C . GLN B 1 70 ? 9.859 -4.246 9.258 1 95.69 70 GLN B C 1
ATOM 1722 O O . GLN B 1 70 ? 9.898 -3.049 9.547 1 95.69 70 GLN B O 1
ATOM 1727 N N . GLN B 1 71 ? 10.367 -5.164 10.094 1 94.12 71 GLN B N 1
ATOM 1728 C CA . GLN B 1 71 ? 11.266 -4.906 11.219 1 94.12 71 GLN B CA 1
ATOM 1729 C C . GLN B 1 71 ? 10.617 -3.975 12.234 1 94.12 71 GLN B C 1
ATOM 1731 O O . GLN B 1 71 ? 11.258 -3.053 12.742 1 94.12 71 GLN B O 1
ATOM 1736 N N . GLN B 1 72 ? 9.352 -4.008 12.453 1 95.44 72 GLN B N 1
ATOM 1737 C CA . GLN B 1 72 ? 8.578 -3.258 13.438 1 95.44 72 GLN B CA 1
ATOM 1738 C C . GLN B 1 72 ? 8.539 -1.771 13.086 1 95.44 72 GLN B C 1
ATOM 1740 O O . GLN B 1 72 ? 8.383 -0.926 13.969 1 95.44 72 GLN B O 1
ATOM 1745 N N . GLU B 1 73 ? 8.797 -1.512 11.852 1 98.12 73 GLU B N 1
ATOM 1746 C CA . GLU B 1 73 ? 8.703 -0.125 11.406 1 98.12 73 GLU B CA 1
ATOM 1747 C C . GLU B 1 73 ? 7.281 0.229 10.984 1 98.12 73 GLU B C 1
ATOM 1749 O O . GLU B 1 73 ? 6.5 -0.651 10.625 1 98.12 73 GLU B O 1
ATOM 1754 N N . GLY B 1 74 ? 6.914 1.446 11.172 1 98.56 74 GLY B N 1
ATOM 1755 C CA . GLY B 1 74 ? 5.785 2.043 10.477 1 98.56 74 GLY B CA 1
ATOM 1756 C C . GLY B 1 74 ? 6.203 3.002 9.375 1 98.56 74 GLY B C 1
ATOM 1757 O O . GLY B 1 74 ? 7.324 3.51 9.383 1 98.56 74 GLY B O 1
ATOM 1758 N N . TRP B 1 75 ? 5.344 3.221 8.43 1 98.94 75 TRP B N 1
ATOM 1759 C CA . TRP B 1 75 ? 5.605 4.156 7.34 1 98.94 75 TRP B CA 1
ATOM 1760 C C . TRP B 1 75 ? 4.398 5.055 7.094 1 98.94 75 TRP B C 1
ATOM 1762 O O . TRP B 1 75 ? 3.262 4.574 7.039 1 98.94 75 TRP B O 1
ATOM 1772 N N . ILE B 1 76 ? 4.617 6.305 7.074 1 98.94 76 ILE B N 1
ATOM 1773 C CA . ILE B 1 76 ? 3.637 7.191 6.457 1 98.94 76 ILE B CA 1
ATOM 1774 C C . ILE B 1 76 ? 3.789 7.152 4.938 1 98.94 76 ILE B C 1
ATOM 1776 O O . ILE B 1 76 ? 4.789 7.629 4.398 1 98.94 76 ILE B O 1
ATOM 1780 N N . LEU B 1 77 ? 2.787 6.641 4.312 1 98.81 77 LEU B N 1
ATOM 1781 C CA . LEU B 1 77 ? 2.848 6.465 2.865 1 98.81 77 LEU B CA 1
ATOM 1782 C C . LEU B 1 77 ? 2.414 7.734 2.143 1 98.81 77 LEU B C 1
ATOM 1784 O O . LEU B 1 77 ? 2.859 8 1.023 1 98.81 77 LEU B O 1
ATOM 1788 N N . ALA B 1 78 ? 1.497 8.477 2.783 1 98.56 78 ALA B N 1
ATOM 1789 C CA . ALA B 1 78 ? 0.967 9.664 2.117 1 98.56 78 ALA B CA 1
ATOM 1790 C C . ALA B 1 78 ? 0.42 10.664 3.133 1 98.56 78 ALA B C 1
ATOM 1792 O O . ALA B 1 78 ? -0.116 10.266 4.172 1 98.56 78 ALA B O 1
ATOM 1793 N N . LEU B 1 79 ? 0.596 11.836 2.854 1 98.75 79 LEU B N 1
ATOM 1794 C CA . LEU B 1 79 ? -0.011 12.992 3.508 1 98.75 79 LEU B CA 1
ATOM 1795 C C . LEU B 1 79 ? -0.43 14.039 2.48 1 98.75 79 LEU B C 1
ATOM 1797 O O . LEU B 1 79 ? 0.378 14.461 1.647 1 98.75 79 LEU B O 1
ATOM 1801 N N . ALA B 1 80 ? -1.696 14.391 2.531 1 98.56 80 ALA B N 1
ATOM 1802 C CA . ALA B 1 80 ? -2.199 15.414 1.617 1 98.56 80 ALA B CA 1
ATOM 1803 C C . ALA B 1 80 ? -3.137 16.375 2.336 1 98.56 80 ALA B C 1
ATOM 1805 O O . ALA B 1 80 ? -3.934 15.969 3.18 1 98.56 80 ALA B O 1
ATOM 1806 N N . VAL B 1 81 ? -2.975 17.578 2.031 1 98.5 81 VAL B N 1
ATOM 1807 C CA . VAL B 1 81 ? -3.875 18.641 2.469 1 98.5 81 VAL B CA 1
ATOM 1808 C C . VAL B 1 81 ? -4.293 19.484 1.27 1 98.5 81 VAL B C 1
ATOM 1810 O O . VAL B 1 81 ? -3.453 19.891 0.458 1 98.5 81 VAL B O 1
ATOM 1813 N N . ALA B 1 82 ? -5.609 19.688 1.163 1 98.38 82 ALA B N 1
ATOM 1814 C CA . ALA B 1 82 ? -6.117 20.531 0.083 1 98.38 82 ALA B CA 1
ATOM 1815 C C . ALA B 1 82 ? -5.395 21.875 0.051 1 98.38 82 ALA B C 1
ATOM 1817 O O . ALA B 1 82 ? -5.133 22.469 1.098 1 98.38 82 ALA B O 1
ATOM 1818 N N . GLU B 1 83 ? -5.133 22.328 -1.184 1 97.19 83 GLU B N 1
ATOM 1819 C CA . GLU B 1 83 ? -4.402 23.578 -1.35 1 97.19 83 GLU B CA 1
ATOM 1820 C C . GLU B 1 83 ? -5.102 24.719 -0.626 1 97.19 83 GLU B C 1
ATOM 1822 O O . GLU B 1 83 ? -4.457 25.516 0.072 1 97.19 83 GLU B O 1
ATOM 1827 N N . ALA B 1 84 ? -6.379 24.781 -0.703 1 95.62 84 ALA B N 1
ATOM 1828 C CA . ALA B 1 84 ? -7.168 25.875 -0.141 1 95.62 84 ALA B CA 1
ATOM 1829 C C . ALA B 1 84 ? -7.195 25.812 1.383 1 95.62 84 ALA B C 1
ATOM 1831 O O . ALA B 1 84 ? -7.598 26.766 2.047 1 95.62 84 ALA B O 1
ATOM 1832 N N . ALA B 1 85 ? -6.727 24.703 1.959 1 96.31 85 ALA B N 1
ATOM 1833 C CA . ALA B 1 85 ? -6.812 24.516 3.404 1 96.31 85 ALA B CA 1
ATOM 1834 C C . ALA B 1 85 ? -5.426 24.516 4.043 1 96.31 85 ALA B C 1
ATOM 1836 O O . ALA B 1 85 ? -5.277 24.203 5.223 1 96.31 85 ALA B O 1
ATOM 1837 N N . ARG B 1 86 ? -4.43 24.844 3.268 1 94.94 86 ARG B N 1
ATOM 1838 C CA . ARG B 1 86 ? -3.068 24.859 3.791 1 94.94 86 ARG B CA 1
ATOM 1839 C C . ARG B 1 86 ? -2.844 26.094 4.668 1 94.94 86 ARG B C 1
ATOM 1841 O O . ARG B 1 86 ? -3.617 27.047 4.617 1 94.94 86 ARG B O 1
ATOM 1848 N N . GLY B 1 87 ? -1.893 25.953 5.562 1 93.56 87 GLY B N 1
ATOM 1849 C CA . GLY B 1 87 ? -1.583 27.047 6.465 1 93.56 87 GLY B CA 1
ATOM 1850 C C . GLY B 1 87 ? -2.494 27.094 7.68 1 93.56 87 GLY B C 1
ATOM 1851 O O . GLY B 1 87 ? -2.467 28.062 8.445 1 93.56 87 GLY B O 1
ATOM 1852 N N . ARG B 1 88 ? -3.299 26.047 7.883 1 94.12 88 ARG B N 1
ATOM 1853 C CA . ARG B 1 88 ? -4.266 26.016 8.977 1 94.12 88 ARG B CA 1
ATOM 1854 C C . ARG B 1 88 ? -3.871 24.984 10.031 1 94.12 88 ARG B C 1
ATOM 1856 O O . ARG B 1 88 ? -4.637 24.719 10.961 1 94.12 88 ARG B O 1
ATOM 1863 N N . GLY B 1 89 ? -2.803 24.344 9.852 1 96.94 89 GLY B N 1
ATOM 1864 C CA . GLY B 1 89 ? -2.311 23.406 10.836 1 96.94 89 GLY B CA 1
ATOM 1865 C C . GLY B 1 89 ? -2.854 22 10.633 1 96.94 89 GLY B C 1
ATOM 1866 O O . GLY B 1 89 ? -2.684 21.125 11.492 1 96.94 89 GLY B O 1
ATOM 1867 N N . LEU B 1 90 ? -3.453 21.719 9.523 1 97.94 90 LEU B N 1
ATOM 1868 C CA . LEU B 1 90 ? -4.105 20.438 9.297 1 97.94 90 LEU B CA 1
ATOM 1869 C C . LEU B 1 90 ? -3.074 19.312 9.156 1 97.94 90 LEU B C 1
ATOM 1871 O O . LEU B 1 90 ? -3.258 18.219 9.695 1 97.94 90 LEU B O 1
ATOM 1875 N N . ALA B 1 91 ? -2.002 19.625 8.477 1 98.62 91 ALA B N 1
ATOM 1876 C CA . ALA B 1 91 ? -0.956 18.609 8.328 1 98.62 91 ALA B CA 1
ATOM 1877 C C . ALA B 1 91 ? -0.355 18.234 9.68 1 98.62 91 ALA B C 1
ATOM 1879 O O . ALA B 1 91 ? -0.174 17.047 9.977 1 98.62 91 ALA B O 1
ATOM 1880 N N . ARG B 1 92 ? -0.108 19.219 10.453 1 98.62 92 ARG B N 1
ATOM 1881 C CA . ARG B 1 92 ? 0.429 18.969 11.789 1 98.62 92 ARG B CA 1
ATOM 1882 C C . ARG B 1 92 ? -0.539 18.141 12.625 1 98.62 92 ARG B C 1
ATOM 1884 O O . ARG B 1 92 ? -0.122 17.219 13.336 1 98.62 92 ARG B O 1
ATOM 1891 N N . SER B 1 93 ? -1.827 18.484 12.539 1 98.5 93 SER B N 1
ATOM 1892 C CA . SER B 1 93 ? -2.838 17.734 13.289 1 98.5 93 SER B CA 1
ATOM 1893 C C . SER B 1 93 ? -2.871 16.281 12.859 1 98.5 93 SER B C 1
ATOM 1895 O O . SER B 1 93 ? -2.932 15.383 13.703 1 98.5 93 SER B O 1
ATOM 1897 N N . LEU B 1 94 ? -2.807 16.031 11.57 1 98.75 94 LEU B N 1
ATOM 1898 C CA . LEU B 1 94 ? -2.789 14.672 11.047 1 98.75 94 LEU B CA 1
ATOM 1899 C C . LEU B 1 94 ? -1.54 13.93 11.5 1 98.75 94 LEU B C 1
ATOM 1901 O O . LEU B 1 94 ? -1.62 12.773 11.922 1 98.75 94 LEU B O 1
ATOM 1905 N N . LEU B 1 95 ? -0.426 14.594 11.484 1 98.88 95 LEU B N 1
ATOM 1906 C CA . LEU B 1 95 ? 0.835 13.977 11.883 1 98.88 95 LEU B CA 1
ATOM 1907 C C . LEU B 1 95 ? 0.847 13.672 13.375 1 98.88 95 LEU B C 1
ATOM 1909 O O . LEU B 1 95 ? 1.328 12.617 13.789 1 98.88 95 LEU B O 1
ATOM 1913 N N . ASN B 1 96 ? 0.313 14.594 14.164 1 98.75 96 ASN B N 1
ATOM 1914 C CA . ASN B 1 96 ? 0.234 14.336 15.602 1 98.75 96 ASN B CA 1
ATOM 1915 C C . ASN B 1 96 ? -0.634 13.117 15.898 1 98.75 96 ASN B C 1
ATOM 1917 O O . ASN B 1 96 ? -0.309 12.32 16.781 1 98.75 96 ASN B O 1
ATOM 1921 N N . GLN B 1 97 ? -1.732 13.039 15.195 1 98.38 97 GLN B N 1
ATOM 1922 C CA . GLN B 1 97 ? -2.564 11.852 15.344 1 98.38 97 GLN B CA 1
ATOM 1923 C C . GLN B 1 97 ? -1.793 10.586 14.969 1 98.38 97 GLN B C 1
ATOM 1925 O O . GLN B 1 97 ? -1.856 9.578 15.68 1 98.38 97 GLN B O 1
ATOM 1930 N N . ALA B 1 98 ? -1.026 10.602 13.859 1 98.31 98 ALA B N 1
ATOM 1931 C CA . ALA B 1 98 ? -0.21 9.469 13.43 1 98.31 98 ALA B CA 1
ATOM 1932 C C . ALA B 1 98 ? 0.832 9.109 14.484 1 98.31 98 ALA B C 1
ATOM 1934 O O . ALA B 1 98 ? 1.04 7.934 14.781 1 98.31 98 ALA B O 1
ATOM 1935 N N . LEU B 1 99 ? 1.458 10.102 15.039 1 98.62 99 LEU B N 1
ATOM 1936 C CA . LEU B 1 99 ? 2.514 9.875 16.016 1 98.62 99 LEU B CA 1
ATOM 1937 C C . LEU B 1 99 ? 1.953 9.234 17.281 1 98.62 99 LEU B C 1
ATOM 1939 O O . LEU B 1 99 ? 2.611 8.391 17.906 1 98.62 99 LEU B O 1
ATOM 1943 N N . SER B 1 100 ? 0.737 9.633 17.625 1 97.94 100 SER B N 1
ATOM 1944 C CA . SER B 1 100 ? 0.108 9.016 18.781 1 97.94 100 SER B CA 1
ATOM 1945 C C . SER B 1 100 ? -0.088 7.52 18.578 1 97.94 100 SER B C 1
ATOM 1947 O O . SER B 1 100 ? 0.019 6.738 19.531 1 97.94 100 SER B O 1
ATOM 1949 N N . GLU B 1 101 ? -0.336 7.117 17.344 1 96.56 101 GLU B N 1
ATOM 1950 C CA . GLU B 1 101 ? -0.551 5.715 17 1 96.56 101 GLU B CA 1
ATOM 1951 C C . GLU B 1 101 ? 0.771 5.004 16.719 1 96.56 101 GLU B C 1
ATOM 1953 O O . GLU B 1 101 ? 0.837 3.773 16.734 1 96.56 101 GLU B O 1
ATOM 1958 N N . ALA B 1 102 ? 1.802 5.73 16.484 1 97.75 102 ALA B N 1
ATOM 1959 C CA . ALA B 1 102 ? 3.07 5.184 16 1 97.75 102 ALA B CA 1
ATOM 1960 C C . ALA B 1 102 ? 3.92 4.668 17.156 1 97.75 102 ALA B C 1
ATOM 1962 O O . ALA B 1 102 ? 4.984 4.082 16.953 1 97.75 102 ALA B O 1
ATOM 1963 N N . LYS B 1 103 ? 3.441 4.82 18.375 1 97.06 103 LYS B N 1
ATOM 1964 C CA . LYS B 1 103 ? 4.18 4.344 19.547 1 97.06 103 LYS B CA 1
ATOM 1965 C C . LYS B 1 103 ? 4.281 2.822 19.547 1 97.06 103 LYS B C 1
ATOM 1967 O O . LYS B 1 103 ? 5.121 2.254 20.25 1 97.06 103 LYS B O 1
ATOM 1972 N N . ARG B 1 104 ? 3.496 2.186 18.75 1 95.69 104 ARG B N 1
ATOM 1973 C CA . ARG B 1 104 ? 3.506 0.729 18.641 1 95.69 104 ARG B CA 1
ATOM 1974 C C . ARG B 1 104 ? 4.652 0.252 17.75 1 95.69 104 ARG B C 1
ATOM 1976 O O . ARG B 1 104 ? 4.957 -0.942 17.719 1 95.69 104 ARG B O 1
ATOM 1983 N N . TYR B 1 105 ? 5.32 1.136 17.047 1 97.75 105 TYR B N 1
ATOM 1984 C CA . TYR B 1 105 ? 6.434 0.811 16.172 1 97.75 105 TYR B CA 1
ATOM 1985 C C . TYR B 1 105 ? 7.766 1.146 16.828 1 97.75 105 TYR B C 1
ATOM 1987 O O . TYR B 1 105 ? 7.828 1.991 17.734 1 97.75 105 TYR B O 1
ATOM 1995 N N . ALA B 1 106 ? 8.789 0.483 16.344 1 98.38 106 ALA B N 1
ATOM 1996 C CA . ALA B 1 106 ? 10.133 0.853 16.75 1 98.38 106 ALA B CA 1
ATOM 1997 C C . ALA B 1 106 ? 10.523 2.225 16.203 1 98.38 106 ALA B C 1
ATOM 1999 O O . ALA B 1 106 ? 11.242 2.982 16.859 1 98.38 106 ALA B O 1
ATOM 2000 N N . CYS B 1 107 ? 10.062 2.506 15.008 1 98.5 107 CYS B N 1
ATOM 2001 C CA . CYS B 1 107 ? 10.219 3.822 14.406 1 98.5 107 CYS B CA 1
ATOM 2002 C C . CYS B 1 107 ? 9.172 4.051 13.32 1 98.5 107 CYS B C 1
ATOM 2004 O O . CYS B 1 107 ? 8.578 3.098 12.812 1 98.5 107 CYS B O 1
ATOM 2006 N N . LEU B 1 108 ? 8.891 5.289 13.062 1 98.88 108 LEU B N 1
ATOM 2007 C CA . LEU B 1 108 ? 8.008 5.715 11.977 1 98.88 108 LEU B CA 1
ATOM 2008 C C . LEU B 1 108 ? 8.797 6.449 10.898 1 98.88 108 LEU B C 1
ATOM 2010 O O . LEU B 1 108 ? 9.531 7.395 11.195 1 98.88 108 LEU B O 1
ATOM 2014 N N . LYS B 1 109 ? 8.633 5.984 9.648 1 98.94 109 LYS B N 1
ATOM 2015 C CA . LYS B 1 109 ? 9.43 6.566 8.578 1 98.94 109 LYS B CA 1
ATOM 2016 C C . LYS B 1 109 ? 8.539 7.211 7.516 1 98.94 109 LYS B C 1
ATOM 2018 O O . LYS B 1 109 ? 7.352 6.902 7.426 1 98.94 109 LYS B O 1
ATOM 2023 N N . LEU B 1 110 ? 9.094 8.109 6.836 1 98.88 110 LEU B N 1
ATOM 2024 C CA . LEU B 1 110 ? 8.492 8.719 5.656 1 98.88 110 LEU B CA 1
ATOM 2025 C C . LEU B 1 110 ? 9.562 9.25 4.711 1 98.88 110 LEU B C 1
ATOM 2027 O O . LEU B 1 110 ? 10.75 9.242 5.047 1 98.88 110 LEU B O 1
ATOM 2031 N N . THR B 1 111 ? 9.125 9.594 3.529 1 98.81 111 THR B N 1
ATOM 2032 C CA . THR B 1 111 ? 10.023 10.281 2.613 1 98.81 111 THR B CA 1
ATOM 2033 C C . THR B 1 111 ? 9.484 11.656 2.248 1 98.81 111 THR B C 1
ATOM 2035 O O . THR B 1 111 ? 8.273 11.891 2.293 1 98.81 111 THR B O 1
ATOM 2038 N N . VAL B 1 112 ? 10.406 12.508 1.934 1 98.75 112 VAL B N 1
ATOM 2039 C CA . VAL B 1 112 ? 10.016 13.852 1.521 1 98.75 112 VAL B CA 1
ATOM 2040 C C . VAL B 1 112 ? 10.961 14.352 0.429 1 98.75 112 VAL B C 1
ATOM 2042 O O . VAL B 1 112 ? 12.148 14.023 0.427 1 98.75 112 VAL B O 1
ATOM 2045 N N . ASP B 1 113 ? 10.367 15.039 -0.573 1 98.19 113 ASP B N 1
ATOM 2046 C CA . ASP B 1 113 ? 11.188 15.734 -1.562 1 98.19 113 ASP B CA 1
ATOM 2047 C C . ASP B 1 113 ? 12.094 16.766 -0.895 1 98.19 113 ASP B C 1
ATOM 2049 O O . ASP B 1 113 ? 11.609 17.641 -0.169 1 98.19 113 ASP B O 1
ATOM 2053 N N . PRO B 1 114 ? 13.422 16.688 -1.141 1 98.25 114 PRO B N 1
ATOM 2054 C CA . PRO B 1 114 ? 14.32 17.656 -0.502 1 98.25 114 PRO B CA 1
ATOM 2055 C C . PRO B 1 114 ? 13.953 19.109 -0.821 1 98.25 114 PRO B C 1
ATOM 2057 O O . PRO B 1 114 ? 14.266 20.016 -0.042 1 98.25 114 PRO B O 1
ATOM 2060 N N . ALA B 1 115 ? 13.281 19.375 -1.887 1 97.94 115 ALA B N 1
ATOM 2061 C CA . ALA B 1 115 ? 12.898 20.734 -2.287 1 97.94 115 ALA B CA 1
ATOM 2062 C C . ALA B 1 115 ? 11.656 21.188 -1.534 1 97.94 115 ALA B C 1
ATOM 2064 O O . ALA B 1 115 ? 11.312 22.375 -1.55 1 97.94 115 ALA B O 1
ATOM 2065 N N . ASN B 1 116 ? 10.961 20.281 -0.942 1 97.44 116 ASN B N 1
ATOM 2066 C CA . ASN B 1 116 ? 9.805 20.641 -0.134 1 97.44 116 ASN B CA 1
ATOM 2067 C C . ASN B 1 116 ? 10.203 21.047 1.276 1 97.44 116 ASN B C 1
ATOM 2069 O O . ASN B 1 116 ? 9.922 20.344 2.244 1 97.44 116 ASN B O 1
ATOM 2073 N N . THR B 1 117 ? 10.727 22.219 1.36 1 98.06 117 THR B N 1
ATOM 2074 C CA . THR B 1 117 ? 11.344 22.672 2.598 1 98.06 117 THR B CA 1
ATOM 2075 C C . THR B 1 117 ? 10.297 22.891 3.682 1 98.06 117 THR B C 1
ATOM 2077 O O . THR B 1 117 ? 10.57 22.688 4.867 1 98.06 117 THR B O 1
ATOM 2080 N N . ALA B 1 118 ? 9.125 23.266 3.287 1 97.19 118 ALA B N 1
ATOM 2081 C CA . ALA B 1 118 ? 8.047 23.453 4.258 1 97.19 118 ALA B CA 1
ATOM 2082 C C . ALA B 1 118 ? 7.676 22.141 4.938 1 97.19 118 ALA B C 1
ATOM 2084 O O . ALA B 1 118 ? 7.531 22.094 6.16 1 97.19 118 ALA B O 1
ATOM 2085 N N . ALA B 1 119 ? 7.504 21.094 4.172 1 98.06 119 ALA B N 1
ATOM 2086 C CA . ALA B 1 119 ? 7.191 19.781 4.734 1 98.06 119 ALA B CA 1
ATOM 2087 C C . ALA B 1 119 ? 8.336 19.266 5.598 1 98.06 119 ALA B C 1
ATOM 2089 O O . ALA B 1 119 ? 8.117 18.75 6.691 1 98.06 119 ALA B O 1
ATOM 2090 N N . LEU B 1 120 ? 9.555 19.406 5.074 1 98.69 120 LEU B N 1
ATOM 2091 C CA . LEU B 1 120 ? 10.734 18.969 5.816 1 98.69 120 LEU B CA 1
ATOM 2092 C C . LEU B 1 120 ? 10.797 19.656 7.184 1 98.69 120 LEU B C 1
ATOM 2094 O O . LEU B 1 120 ? 11 18.984 8.203 1 98.69 120 LEU B O 1
ATOM 2098 N N . ALA B 1 121 ? 10.586 20.953 7.18 1 98.5 121 ALA B N 1
ATOM 2099 C CA . ALA B 1 121 ? 10.602 21.703 8.43 1 98.5 121 ALA B CA 1
ATOM 2100 C C . ALA B 1 121 ? 9.516 21.219 9.383 1 98.5 121 ALA B C 1
ATOM 2102 O O . ALA B 1 121 ? 9.742 21.109 10.586 1 98.5 121 ALA B O 1
ATOM 2103 N N . LEU B 1 122 ? 8.344 20.969 8.891 1 98.69 122 LEU B N 1
ATOM 2104 C CA . LEU B 1 122 ? 7.242 20.453 9.688 1 98.69 122 LEU B CA 1
ATOM 2105 C C . LEU B 1 122 ? 7.613 19.109 10.32 1 98.69 122 LEU B C 1
ATOM 2107 O O . LEU B 1 122 ? 7.449 18.922 11.523 1 98.69 122 LEU B O 1
ATOM 2111 N N . TYR B 1 123 ? 8.125 18.172 9.5 1 98.88 123 TYR B N 1
ATOM 2112 C CA . TYR B 1 123 ? 8.508 16.859 10.008 1 98.88 123 TYR B CA 1
ATOM 2113 C C . TYR B 1 123 ? 9.586 16.969 11.078 1 98.88 123 TYR B C 1
ATOM 2115 O O . TYR B 1 123 ? 9.508 16.312 12.117 1 98.88 123 TYR B O 1
ATOM 2123 N N . GLN B 1 124 ? 10.547 17.812 10.797 1 98.81 124 GLN B N 1
ATOM 2124 C CA . GLN B 1 124 ? 11.633 18 11.75 1 98.81 124 GLN B CA 1
ATOM 2125 C C . GLN B 1 124 ? 11.125 18.609 13.055 1 98.81 124 GLN B C 1
ATOM 2127 O O . GLN B 1 124 ? 11.562 18.234 14.141 1 98.81 124 GLN B O 1
ATOM 2132 N N . SER B 1 125 ? 10.227 19.531 12.945 1 98.75 125 SER B N 1
ATOM 2133 C CA . SER B 1 125 ? 9.648 20.172 14.133 1 98.75 125 SER B CA 1
ATOM 2134 C C . SER B 1 125 ? 8.891 19.156 14.984 1 98.75 125 SER B C 1
ATOM 2136 O O . SER B 1 125 ? 8.648 19.391 16.172 1 98.75 125 SER B O 1
ATOM 2138 N N . LEU B 1 126 ? 8.508 18.031 14.445 1 98.81 126 LEU B N 1
ATOM 2139 C CA . LEU B 1 126 ? 7.75 17 15.141 1 98.81 126 LEU B CA 1
ATOM 2140 C C . LEU B 1 126 ? 8.664 15.867 15.602 1 98.81 126 LEU B C 1
ATOM 2142 O O . LEU B 1 126 ? 8.195 14.852 16.109 1 98.81 126 LEU B O 1
ATOM 2146 N N . GLY B 1 127 ? 9.906 15.984 15.289 1 98.81 127 GLY B N 1
ATOM 2147 C CA . GLY B 1 127 ? 10.867 15.047 15.867 1 98.81 127 GLY B CA 1
ATOM 2148 C C . GLY B 1 127 ? 11.391 14.047 14.859 1 98.81 127 GLY B C 1
ATOM 2149 O O . GLY B 1 127 ? 12.086 13.094 15.227 1 98.81 127 GLY B O 1
ATOM 2150 N N . PHE B 1 128 ? 11.156 14.289 13.57 1 98.94 128 PHE B N 1
ATOM 2151 C CA . PHE B 1 128 ? 11.742 13.438 12.547 1 98.94 128 PHE B CA 1
ATOM 2152 C C . PHE B 1 128 ? 13.18 13.867 12.25 1 98.94 128 PHE B C 1
ATOM 2154 O O . PHE B 1 128 ? 13.469 15.062 12.188 1 98.94 128 PHE B O 1
ATOM 2161 N N . ASP B 1 129 ? 14.008 12.82 11.992 1 98.88 129 ASP B N 1
ATOM 2162 C CA . ASP B 1 129 ? 15.383 13.047 11.57 1 98.88 129 ASP B CA 1
ATOM 2163 C C . ASP B 1 129 ? 15.633 12.461 10.188 1 98.88 129 ASP B C 1
ATOM 2165 O O . ASP B 1 129 ? 15.102 11.398 9.852 1 98.88 129 ASP B O 1
ATOM 2169 N N . THR B 1 130 ? 16.5 13.125 9.438 1 98.81 130 THR B N 1
ATOM 2170 C CA . THR B 1 130 ? 16.938 12.539 8.18 1 98.81 130 THR B CA 1
ATOM 2171 C C . THR B 1 130 ? 17.891 11.367 8.422 1 98.81 130 THR B C 1
ATOM 2173 O O . THR B 1 130 ? 18.906 11.508 9.102 1 98.81 130 THR B O 1
ATOM 2176 N N . VAL B 1 131 ? 17.5 10.266 7.859 1 98.81 131 VAL B N 1
ATOM 2177 C CA . VAL B 1 131 ? 18.312 9.094 8.148 1 98.81 131 VAL B CA 1
ATOM 2178 C C . VAL B 1 131 ? 18.922 8.562 6.855 1 98.81 131 VAL B C 1
ATOM 2180 O O . VAL B 1 131 ? 19.828 7.723 6.891 1 98.81 131 VAL B O 1
ATOM 2183 N N . ASP B 1 132 ? 18.453 8.922 5.77 1 98.69 132 ASP B N 1
ATOM 2184 C CA . ASP B 1 132 ? 18.969 8.5 4.473 1 98.69 132 ASP B CA 1
ATOM 2185 C C . ASP B 1 132 ? 18.562 9.484 3.375 1 98.69 132 ASP B C 1
ATOM 2187 O O . ASP B 1 132 ? 17.688 10.328 3.586 1 98.69 132 ASP B O 1
ATOM 2191 N N . GLN B 1 133 ? 19.266 9.438 2.285 1 98.62 133 GLN B N 1
ATOM 2192 C CA . GLN B 1 133 ? 18.953 10.211 1.089 1 98.62 133 GLN B CA 1
ATOM 2193 C C . GLN B 1 133 ? 19.266 9.414 -0.177 1 98.62 133 GLN B C 1
ATOM 2195 O O . GLN B 1 133 ? 20.266 8.695 -0.232 1 98.62 133 GLN B O 1
ATOM 2200 N N . GLU B 1 134 ? 18.422 9.562 -1.128 1 98.44 134 GLU B N 1
ATOM 2201 C CA . GLU B 1 134 ? 18.625 8.898 -2.41 1 98.44 134 GLU B CA 1
ATOM 2202 C C . GLU B 1 134 ? 18.234 9.805 -3.572 1 98.44 134 GLU B C 1
ATOM 2204 O O . GLU B 1 134 ? 17.078 10.234 -3.662 1 98.44 134 GLU B O 1
ATOM 2209 N N . PRO B 1 135 ? 19.125 10.094 -4.523 1 98 135 PRO B N 1
ATOM 2210 C CA . PRO B 1 135 ? 18.859 11.039 -5.609 1 98 135 PRO B CA 1
ATOM 2211 C C . PRO B 1 135 ? 17.875 10.5 -6.637 1 98 135 PRO B C 1
ATOM 2213 O O . PRO B 1 135 ? 17.203 11.273 -7.32 1 98 135 PRO B O 1
ATOM 2216 N N . ASP B 1 136 ? 17.766 9.195 -6.781 1 97.44 136 ASP B N 1
ATOM 2217 C CA . ASP B 1 136 ? 16.891 8.57 -7.762 1 97.44 136 ASP B CA 1
ATOM 2218 C C . ASP B 1 136 ? 15.891 7.629 -7.086 1 97.44 136 ASP B C 1
ATOM 2220 O O . ASP B 1 136 ? 15.695 6.5 -7.535 1 97.44 136 ASP B O 1
ATOM 2224 N N . TYR B 1 137 ? 15.305 8.141 -5.938 1 97.88 137 TYR B N 1
ATOM 2225 C CA . TYR B 1 137 ? 14.453 7.324 -5.082 1 97.88 137 TYR B CA 1
ATOM 2226 C C . TYR B 1 137 ? 13.258 6.785 -5.859 1 97.88 137 TYR B C 1
ATOM 2228 O O . TYR B 1 137 ? 13.008 5.578 -5.867 1 97.88 137 TYR B O 1
ATOM 2236 N N . PHE B 1 138 ? 12.484 7.648 -6.574 1 95.44 138 PHE B N 1
ATOM 2237 C CA . PHE B 1 138 ? 11.336 7.234 -7.371 1 95.44 138 PHE B CA 1
ATOM 2238 C C . PHE B 1 138 ? 11.695 7.152 -8.852 1 95.44 138 PHE B C 1
ATOM 2240 O O . PHE B 1 138 ? 10.82 7.211 -9.711 1 95.44 138 PHE B O 1
ATOM 2247 N N . GLY B 1 139 ? 13.008 7.062 -9.164 1 93.06 139 GLY B N 1
ATOM 2248 C CA . GLY B 1 139 ? 13.523 7.094 -10.523 1 93.06 139 GLY B CA 1
ATOM 2249 C C . GLY B 1 139 ? 14.484 8.234 -10.766 1 93.06 139 GLY B C 1
ATOM 2250 O O . GLY B 1 139 ? 14.828 8.977 -9.844 1 93.06 139 GLY B O 1
ATOM 2251 N N . PRO B 1 140 ? 14.906 8.328 -11.992 1 93.81 140 PRO B N 1
ATOM 2252 C CA . PRO B 1 140 ? 15.945 9.312 -12.312 1 93.81 140 PRO B CA 1
ATOM 2253 C C . PRO B 1 140 ? 15.547 10.734 -11.914 1 93.81 140 PRO B C 1
ATOM 2255 O O . PRO B 1 140 ? 14.555 11.258 -12.414 1 93.81 140 PRO B O 1
ATOM 2258 N N . GLY B 1 141 ? 16.312 11.375 -11.047 1 96 141 GLY B N 1
ATOM 2259 C CA . GLY B 1 141 ? 16.156 12.766 -10.672 1 96 141 GLY B CA 1
ATOM 2260 C C . GLY B 1 141 ? 15.062 12.992 -9.641 1 96 141 GLY B C 1
ATOM 2261 O O . GLY B 1 141 ? 14.789 14.125 -9.25 1 96 141 GLY B O 1
ATOM 2262 N N . GLN B 1 142 ? 14.453 11.93 -9.195 1 96.5 142 GLN B N 1
ATOM 2263 C CA . GLN B 1 142 ? 13.383 12.047 -8.211 1 96.5 142 GLN B CA 1
ATOM 2264 C C . GLN B 1 142 ? 13.883 11.719 -6.805 1 96.5 142 GLN B C 1
ATOM 2266 O O . GLN B 1 142 ? 13.594 10.648 -6.27 1 96.5 142 GLN B O 1
ATOM 2271 N N . ALA B 1 143 ? 14.516 12.734 -6.23 1 98.5 143 ALA B N 1
ATOM 2272 C CA . ALA B 1 143 ? 15.219 12.57 -4.957 1 98.5 143 ALA B CA 1
ATOM 2273 C C . ALA B 1 143 ? 14.227 12.523 -3.791 1 98.5 143 ALA B C 1
ATOM 2275 O O . ALA B 1 143 ? 13.156 13.133 -3.854 1 98.5 143 ALA B O 1
ATOM 2276 N N . ARG B 1 144 ? 14.641 11.773 -2.793 1 98.81 144 ARG B N 1
ATOM 2277 C CA . ARG B 1 144 ? 13.922 11.805 -1.524 1 98.81 144 ARG B CA 1
ATOM 2278 C C . ARG B 1 144 ? 14.891 11.758 -0.345 1 98.81 144 ARG B C 1
ATOM 2280 O O . ARG B 1 144 ? 15.938 11.117 -0.424 1 98.81 144 ARG B O 1
ATOM 2287 N N . LEU B 1 145 ? 14.523 12.492 0.696 1 98.88 145 LEU B N 1
ATOM 2288 C CA . LEU B 1 145 ? 15.047 12.234 2.031 1 98.88 145 LEU B CA 1
ATOM 2289 C C . LEU B 1 145 ? 14.203 11.195 2.756 1 98.88 145 LEU B C 1
ATOM 2291 O O . LEU B 1 145 ? 12.977 11.211 2.662 1 98.88 145 LEU B O 1
ATOM 2295 N N . VAL B 1 146 ? 14.852 10.266 3.381 1 98.94 146 VAL B N 1
ATOM 2296 C CA . VAL B 1 146 ? 14.156 9.359 4.289 1 98.94 146 VAL B CA 1
ATOM 2297 C C . VAL B 1 146 ? 14.242 9.883 5.719 1 98.94 146 VAL B C 1
ATOM 2299 O O . VAL B 1 146 ? 15.344 10.148 6.223 1 98.94 146 VAL B O 1
ATOM 2302 N N . LEU B 1 147 ? 13.094 10.086 6.332 1 98.94 147 LEU B N 1
ATOM 2303 C CA . LEU B 1 147 ? 13.039 10.57 7.707 1 98.94 147 LEU B CA 1
ATOM 2304 C C . LEU B 1 147 ? 12.523 9.492 8.648 1 98.94 147 LEU B C 1
ATOM 2306 O O . LEU B 1 147 ? 11.766 8.609 8.234 1 98.94 147 LEU B O 1
ATOM 2310 N N . ALA B 1 148 ? 12.961 9.586 9.875 1 98.88 148 ALA B N 1
ATOM 2311 C CA . ALA B 1 148 ? 12.523 8.641 10.898 1 98.88 148 ALA B CA 1
ATOM 2312 C C . ALA B 1 148 ? 12.203 9.352 12.211 1 98.88 148 ALA B C 1
ATOM 2314 O O . ALA B 1 148 ? 12.914 10.273 12.609 1 98.88 148 ALA B O 1
ATOM 2315 N N . TRP B 1 149 ? 11.141 8.953 12.773 1 98.88 149 TRP B N 1
ATOM 2316 C CA . TRP B 1 149 ? 10.734 9.336 14.117 1 98.88 149 TRP B CA 1
ATOM 2317 C C . TRP B 1 149 ? 10.781 8.141 15.062 1 98.88 149 TRP B C 1
ATOM 2319 O O . TRP B 1 149 ? 10.281 7.062 14.742 1 98.88 149 TRP B O 1
ATOM 2329 N N . THR B 1 150 ? 11.375 8.281 16.203 1 98.06 150 THR B N 1
ATOM 2330 C CA . THR B 1 150 ? 11.461 7.227 17.203 1 98.06 150 THR B CA 1
ATOM 2331 C C . THR B 1 150 ? 10.727 7.629 18.469 1 98.06 150 THR B C 1
ATOM 2333 O O . THR B 1 150 ? 10.977 8.695 19.031 1 98.06 150 THR B O 1
ATOM 2336 N N . PRO B 1 151 ? 9.797 6.789 18.922 1 94.5 151 PRO B N 1
ATOM 2337 C CA . PRO B 1 151 ? 9.023 7.133 20.109 1 94.5 151 PRO B CA 1
ATOM 2338 C C . PRO B 1 151 ? 9.914 7.367 21.344 1 94.5 151 PRO B C 1
ATOM 2340 O O . PRO B 1 151 ? 11 6.789 21.438 1 94.5 151 PRO B O 1
#

Nearest PDB structures (foldseek):
  4pv6-assembly8_N  TM=9.082E-01  e=1.446E-11  Thermoplasma volcanium GSS1
  7rb3-assembly1_A  TM=9.059E-01  e=1.876E-11  Homo sapiens
  7mx2-assembly1_A  TM=9.052E-01  e=4.375E-11  Homo sapiens
  3fnc-assembly1_B  TM=7.803E-01  e=3.086E-10  Listeria innocua Clip11262
  4lua-assembly1_A  TM=7.894E-01  e=1.565E-06  Staphylococcus aureus subsp. aureus Mu50

Secondary structure (DSSP, 8-state):
-------PPEEEE--GGGHHHHHHHHHHHHTTS---HHHHHHHHHHHGGGEEEEEETTEEEEEEEEEE-STTEEEEEEEEE-GGGTTSSHHHHHHHHHHHHGGGSSEEEEEE-TT-HHHHHHHHHTT-EEEEEETTTTSTT--EEEEEE--/-------PPEEEE--GGGHHHHHHHHHHHHTTS---HHHHHHHHHHHGGGEEEEEETTEEEEEEEEEE-STTEEEEEEEEE-GGGTTSSHHHHHHHHHHHHGGGSSEEEEEE-TT-HHHHHHHHHTT-EEEEEETTTTSTT--EEEEEE--

Radius of gyration: 20.49 Å; Cα contacts (8 Å, |Δi|>4): 558; chains: 2; bounding box: 48×72×46 Å

Sequence (302 aa):
MKQPTTEHAGLRRATKSDLPALLALEQACFGHHSYPDFFFRQALDCWGDQLWLAEQNGEVLGYLLMAPGQQQEGWILALAVAEAARGRGLARSLLNQALSEAKRYACLKLTVDPANTAALALYQSLGFDTVDQEPDYFGPGQARLVLAWTPMKQPTTEHAGLRRATKSDLPALLALEQACFGHHSYPDFFFRQALDCWGDQLWLAEQNGEVLGYLLMAPGQQQEGWILALAVAEAARGRGLARSLLNQALSEAKRYACLKLTVDPANTAALALYQSLGFDTVDQEPDYFGPGQARLVLAWTP